Protein AF-A0A250LL12-F1 (afdb_monomer_lite)

Secondary structure (DSSP, 8-state):
--------PPPPPEEEE-SSEEEEEETTEEEEEEEE-----TT--S-EEEEEEPSS--SS--EEEEEEESSHHHHHHHHHHHHHHHHHTT-S-HHHHHHHHTSPP--PPPPPHHHHHHHHHHHHHHTT---S-HHHHHHHHTT----HHHHHHHHHHHHHHHHHHTT-HHHHHHHHHHHHHHHHHTTSS----------EEEEEGGG--HHHHHHHHHHHTTPEEEE-SSSEEEEETTEEEEBSS-EETTTEE-SB-TTT-HHHHHHHHHHTTEEEEEEE-TTSTT-EEEEEEETTSS-EEEE-S-TT-HHHHHHHHHHHHHHTTEEEEEGGG--

Foldseek 3Di:
DDDPPPPDDQADWDWDDDPQKIFTDALNWTQWIKHFDPDDDPDDPGKIKTFGAFQPPDPDDDGLDMDIDNDRVVNVVVNVVVLVVCVSVVGGTVSVVSVVVPPPDLPADAADPLLVLLLLQVLCVVVVVPFPCVVVSVCVLLVHDDDVVSSVVSNVRSVVSCVVQVPDPVSVVSSVVSSVVVCCVSRNDPPPQPPPPQVWDKDWLQPDDFLQLLVLLLVLVPWDFDDPPPFTWTDDPNDTFGGGQDADPPRHGRHRTLQPDCVRLVVVCVVQVKDKDFDADPVDPPFTKIWIEGPVRQFIFIDGDPPPGSSSRSSSSSSCVVPPTIDTTRCVVVD

Sequence (335 aa):
MKSNIKEVKLPEIVWEDARGRVVAFVNGVEIGHVARHDFRPRGASDAFMVFLAHSDGAVGRKFAATDDVASEDAGKARLQEMAYAALANETPSDLLGAMKVDQPAVRLRSMTRGDGNAIMVLVAERMGLNPALVAEATRQLEGGTVHPMTGAAIEKEAAAMNDRLRVDAKRIAQANAYADDLKMLYSFAERKLPSNKADTVRVNVQELSGVRLDWAVARCEGYSLTTDGISQLVEKDGKLIILGPVTYGQGIPCGYSPSNYWEQGGPITKRHRINVHYCRDLRDRNGLYIHASMDTHSFHGYWRGDHDKPLVAAMRCYVASKFSESIDVPTSLTA

Structure (mmCIF, N/CA/C/O backbone):
data_AF-A0A250LL12-F1
#
_entry.id   AF-A0A250LL12-F1
#
loop_
_atom_site.group_PDB
_atom_site.id
_atom_site.type_symbol
_atom_site.label_atom_id
_atom_site.label_alt_id
_atom_site.label_comp_id
_atom_site.label_asym_id
_atom_site.label_entity_id
_atom_site.label_seq_id
_atom_site.pdbx_PDB_ins_code
_atom_site.Cartn_x
_atom_site.Cartn_y
_atom_site.Cartn_z
_atom_site.occupancy
_atom_site.B_iso_or_equiv
_atom_site.auth_seq_id
_atom_site.auth_comp_id
_atom_site.auth_asym_id
_atom_site.auth_atom_id
_atom_site.pdbx_PDB_model_num
ATOM 1 N N . MET A 1 1 ? -22.546 33.158 9.628 1.00 35.78 1 MET A N 1
ATOM 2 C CA . MET A 1 1 ? -22.012 31.916 10.225 1.00 35.78 1 MET A CA 1
ATOM 3 C C . MET A 1 1 ? -20.530 32.123 10.473 1.00 35.78 1 MET A C 1
ATOM 5 O O . MET A 1 1 ? -19.781 32.210 9.512 1.00 35.78 1 MET A O 1
ATOM 9 N N . LYS A 1 2 ? -20.125 32.322 11.732 1.00 31.91 2 LYS A N 1
ATOM 10 C CA . LYS A 1 2 ? -18.705 32.388 12.101 1.00 31.91 2 LYS A CA 1
ATOM 11 C C . LYS A 1 2 ? -18.164 30.960 12.030 1.00 31.91 2 LYS A C 1
ATOM 13 O O . LYS A 1 2 ? -18.722 30.083 12.685 1.00 31.91 2 LYS A O 1
ATOM 18 N N . SER A 1 3 ? -17.171 30.719 11.181 1.00 35.22 3 SER A N 1
ATOM 19 C CA . SER A 1 3 ? -16.468 29.443 11.131 1.00 35.22 3 SER A CA 1
ATOM 20 C C . SER A 1 3 ? -15.840 29.186 12.500 1.00 35.22 3 SER A C 1
ATOM 22 O O . SER A 1 3 ? -15.091 30.015 13.015 1.00 35.22 3 SER A O 1
ATOM 24 N N . ASN A 1 4 ? -16.179 28.049 13.108 1.00 31.17 4 ASN A N 1
ATOM 25 C CA . ASN A 1 4 ? -15.436 27.494 14.235 1.00 31.17 4 ASN A CA 1
ATOM 26 C C . ASN A 1 4 ? -14.044 27.118 13.714 1.00 31.17 4 ASN A C 1
ATOM 28 O O . ASN A 1 4 ? -13.819 25.985 13.290 1.00 31.17 4 ASN A O 1
ATOM 32 N N . ILE A 1 5 ? -13.122 28.080 13.696 1.00 39.53 5 ILE A N 1
ATOM 33 C CA . ILE A 1 5 ? -11.696 27.789 13.607 1.00 39.53 5 ILE A CA 1
ATOM 34 C C . ILE A 1 5 ? -11.388 27.066 14.914 1.00 39.53 5 ILE A C 1
ATOM 36 O O . ILE A 1 5 ? -11.394 27.682 15.979 1.00 39.53 5 ILE A O 1
ATOM 40 N N . LYS A 1 6 ? -11.238 25.738 14.850 1.00 43.41 6 LYS A N 1
ATOM 41 C CA . LYS A 1 6 ? -10.698 24.970 15.971 1.00 43.41 6 LYS A CA 1
ATOM 42 C C . LYS A 1 6 ? -9.379 25.639 16.334 1.00 43.41 6 LYS A C 1
ATOM 44 O O . LYS A 1 6 ? -8.485 25.718 15.500 1.00 43.41 6 LYS A O 1
ATOM 49 N N . GLU A 1 7 ? -9.301 26.175 17.541 1.00 46.06 7 GLU A N 1
ATOM 50 C CA . GLU A 1 7 ? -8.082 26.743 18.094 1.00 46.06 7 GLU A CA 1
ATOM 51 C C . GLU A 1 7 ? -7.093 25.582 18.252 1.00 46.06 7 GLU A C 1
ATOM 53 O O . GLU A 1 7 ? -7.162 24.812 19.213 1.00 46.06 7 GLU A O 1
ATOM 58 N N . VAL A 1 8 ? -6.271 25.343 17.226 1.00 57.28 8 VAL A N 1
ATOM 59 C CA . VAL A 1 8 ? -5.365 24.198 17.228 1.00 57.28 8 VAL A CA 1
ATOM 60 C C . VAL A 1 8 ? -4.183 24.546 18.121 1.00 57.28 8 VAL A C 1
ATOM 62 O O . VAL A 1 8 ? -3.323 25.345 17.758 1.00 57.28 8 VAL A O 1
ATOM 65 N N . LYS A 1 9 ? -4.174 23.981 19.330 1.00 66.44 9 LYS A N 1
ATOM 66 C CA . LYS A 1 9 ? -3.064 24.130 20.270 1.00 66.44 9 LYS A CA 1
ATOM 67 C C . LYS A 1 9 ? -1.930 23.204 19.854 1.00 66.44 9 LYS A C 1
ATOM 69 O O . LYS A 1 9 ? -2.141 22.002 19.702 1.00 66.44 9 LYS A O 1
ATOM 74 N N . LEU A 1 10 ? -0.741 23.773 19.685 1.00 66.94 10 LEU A N 1
ATOM 75 C CA . LEU A 1 10 ? 0.470 22.996 19.477 1.00 66.94 10 LEU A CA 1
ATOM 76 C C . LEU A 1 10 ? 0.837 22.290 20.797 1.00 66.94 10 LEU A C 1
ATOM 78 O O . LEU A 1 10 ? 0.789 22.940 21.847 1.00 66.94 10 LEU A O 1
ATOM 82 N N . PRO A 1 11 ? 1.199 20.997 20.769 1.00 72.06 11 PRO A N 1
ATOM 83 C CA . PRO A 1 11 ? 1.827 20.339 21.910 1.00 72.06 11 PRO A CA 1
ATOM 84 C C . PRO A 1 11 ? 3.121 21.048 22.335 1.00 72.06 11 PRO A C 1
ATOM 86 O O . PRO A 1 11 ? 3.700 21.828 21.575 1.00 72.06 11 PRO A O 1
ATOM 89 N N . GLU A 1 12 ? 3.582 20.769 23.553 1.00 82.56 12 GLU A N 1
ATOM 90 C CA . GLU A 1 12 ? 4.844 21.312 24.055 1.00 82.56 12 GLU A CA 1
ATOM 91 C C . GLU A 1 12 ? 6.019 20.856 23.172 1.00 82.56 12 GLU A C 1
ATOM 93 O O . GLU A 1 12 ? 6.186 19.662 22.914 1.00 82.56 12 GLU A O 1
ATOM 98 N N . ILE A 1 13 ? 6.820 21.817 22.695 1.00 82.94 13 ILE A N 1
ATOM 99 C CA . ILE A 1 13 ? 8.059 21.534 21.967 1.00 82.94 13 ILE A CA 1
ATOM 100 C C . ILE A 1 13 ? 9.186 21.377 22.986 1.00 82.94 13 ILE A C 1
ATOM 102 O O . ILE A 1 13 ? 9.506 22.319 23.713 1.00 82.94 13 ILE A O 1
ATOM 106 N N . VAL A 1 14 ? 9.829 20.214 22.976 1.00 85.31 14 VAL A N 1
ATOM 107 C CA . VAL A 1 14 ? 11.054 19.951 23.734 1.00 85.31 14 VAL A CA 1
ATOM 108 C C . VAL A 1 14 ? 12.258 20.293 22.861 1.00 85.31 14 VAL A C 1
ATOM 110 O O . VAL A 1 14 ? 12.310 19.911 21.694 1.00 85.31 14 VAL A O 1
ATOM 113 N N . TRP A 1 15 ? 13.226 21.018 23.419 1.00 85.38 15 TRP A N 1
ATOM 114 C CA . TRP A 1 15 ? 14.422 21.457 22.701 1.00 85.38 15 TRP A CA 1
ATOM 115 C C . TRP A 1 15 ? 15.663 20.745 23.228 1.00 85.38 15 TRP A C 1
ATOM 117 O O . TRP A 1 15 ? 15.922 20.773 24.430 1.00 85.38 15 TRP A O 1
ATOM 127 N N . GLU A 1 16 ? 16.458 20.168 22.330 1.00 85.81 16 GLU A N 1
ATOM 128 C CA . GLU A 1 16 ? 17.718 19.502 22.670 1.00 85.81 16 GLU A CA 1
ATOM 129 C C . GLU A 1 16 ? 18.878 20.064 21.840 1.00 85.81 16 GLU A C 1
ATOM 131 O O . GLU A 1 16 ? 18.738 20.309 20.643 1.00 85.81 16 GLU A O 1
ATOM 136 N N . ASP A 1 17 ? 20.042 20.265 22.461 1.00 83.19 17 ASP A N 1
ATOM 137 C CA . ASP A 1 17 ? 21.261 20.669 21.750 1.00 83.19 17 ASP A CA 1
ATOM 138 C C . ASP A 1 17 ? 22.016 19.427 21.254 1.00 83.19 17 ASP A C 1
ATOM 140 O O . ASP A 1 17 ? 22.432 18.567 22.036 1.00 83.19 17 ASP A O 1
ATOM 144 N N . ALA A 1 18 ? 22.196 19.329 19.938 1.00 73.00 18 ALA A N 1
ATOM 145 C CA . ALA A 1 18 ? 22.851 18.213 19.279 1.00 73.00 18 ALA A CA 1
ATOM 146 C C . ALA A 1 18 ? 23.893 18.702 18.261 1.00 73.00 18 ALA A C 1
ATOM 148 O O . ALA A 1 18 ? 23.597 18.978 17.095 1.00 73.00 18 ALA A O 1
ATOM 149 N N . ARG A 1 19 ? 25.167 18.706 18.684 1.00 63.81 19 ARG A N 1
ATOM 150 C CA . ARG A 1 19 ? 26.348 18.964 17.832 1.00 63.81 19 ARG A CA 1
ATOM 151 C C . ARG A 1 19 ? 26.278 20.308 17.085 1.00 63.81 19 ARG A C 1
ATOM 153 O O . ARG A 1 19 ? 26.517 20.349 15.880 1.00 63.81 19 ARG A O 1
ATOM 160 N N . GLY A 1 20 ? 25.977 21.396 17.799 1.00 68.94 20 GLY A N 1
ATOM 161 C CA . GLY A 1 20 ? 25.971 22.756 17.236 1.00 68.94 20 GLY A CA 1
ATOM 162 C C . GLY A 1 20 ? 24.674 23.134 16.517 1.00 68.94 20 GLY A C 1
ATOM 163 O O . GLY A 1 20 ? 24.652 24.092 15.741 1.00 68.94 20 GLY A O 1
ATOM 164 N N . ARG A 1 21 ? 23.603 22.372 16.757 1.00 79.69 21 ARG A N 1
ATOM 165 C CA . ARG A 1 21 ? 22.245 22.628 16.272 1.00 79.69 21 ARG A CA 1
ATOM 166 C C . ARG A 1 21 ? 21.265 22.360 17.401 1.00 79.69 21 ARG A C 1
ATOM 168 O O . ARG A 1 21 ? 21.442 21.400 18.144 1.00 79.69 21 ARG A O 1
ATOM 175 N N . VAL A 1 22 ? 20.220 23.167 17.481 1.00 85.62 22 VAL A N 1
ATOM 176 C CA . VAL A 1 22 ? 19.159 23.008 18.473 1.00 85.62 22 VAL A CA 1
ATOM 177 C C . VAL A 1 22 ? 17.955 22.366 17.809 1.00 85.62 22 VAL A C 1
ATOM 179 O O . VAL A 1 22 ? 17.379 22.929 16.882 1.00 85.62 22 VAL A O 1
ATOM 182 N N . VAL A 1 23 ? 17.614 21.162 18.245 1.00 84.00 23 VAL A N 1
ATOM 183 C CA . VAL A 1 23 ? 16.616 20.285 17.634 1.00 84.00 23 VAL A CA 1
ATOM 184 C C . VAL A 1 23 ? 15.312 20.367 18.421 1.00 84.00 23 VAL A C 1
ATOM 186 O O . VAL A 1 23 ? 15.326 20.392 19.650 1.00 84.00 23 VAL A O 1
ATOM 189 N N . ALA A 1 24 ? 14.193 20.437 17.708 1.00 84.88 24 ALA A N 1
ATOM 190 C CA . ALA A 1 24 ? 12.850 20.493 18.264 1.00 84.88 24 ALA A CA 1
ATOM 191 C C . ALA A 1 24 ? 12.170 19.128 18.177 1.00 84.88 24 ALA A C 1
ATOM 193 O O . ALA A 1 24 ? 12.108 18.527 17.101 1.00 84.88 24 ALA A O 1
ATOM 194 N N . PHE A 1 25 ? 11.583 18.694 19.287 1.00 78.06 25 PHE A N 1
ATOM 195 C CA . PHE A 1 25 ? 10.838 17.450 19.404 1.00 78.06 25 PHE A CA 1
ATOM 196 C C . PHE A 1 25 ? 9.407 17.704 19.863 1.00 78.06 25 PHE A C 1
ATOM 198 O O . PHE A 1 25 ? 9.160 18.512 20.756 1.00 78.06 25 PHE A O 1
ATOM 205 N N . VAL A 1 26 ? 8.469 16.953 19.292 1.00 77.12 26 VAL A N 1
ATOM 206 C CA . VAL A 1 26 ? 7.086 16.847 19.772 1.00 77.12 26 VAL A CA 1
ATOM 207 C C . VAL A 1 26 ? 6.764 15.367 19.911 1.00 77.12 26 VAL A C 1
ATOM 209 O O . VAL A 1 26 ? 6.977 14.603 18.974 1.00 77.12 26 VAL A O 1
ATOM 212 N N . ASN A 1 27 ? 6.291 14.942 21.086 1.00 74.19 27 ASN A N 1
ATOM 213 C CA . ASN A 1 27 ? 5.972 13.537 21.381 1.00 74.19 27 ASN A CA 1
ATOM 214 C C . ASN A 1 27 ? 7.110 12.550 21.031 1.00 74.19 27 ASN A C 1
ATOM 216 O O . ASN A 1 27 ? 6.868 11.436 20.571 1.00 74.19 27 ASN A O 1
ATOM 220 N N . GLY A 1 28 ? 8.365 12.974 21.224 1.00 67.81 28 GLY A N 1
ATOM 221 C CA . GLY A 1 28 ? 9.558 12.168 20.931 1.00 67.81 28 GLY A CA 1
ATOM 222 C C . GLY A 1 28 ? 9.939 12.073 19.448 1.00 67.81 28 GLY A C 1
ATOM 223 O O . GLY A 1 28 ? 10.870 11.344 19.114 1.00 67.81 28 GLY A O 1
ATOM 224 N N . VAL A 1 29 ? 9.256 12.800 18.559 1.00 73.38 29 VAL A N 1
ATOM 225 C CA . VAL A 1 29 ? 9.563 12.876 17.123 1.00 73.38 29 VAL A CA 1
ATOM 226 C C . VAL A 1 29 ? 10.243 14.209 16.818 1.00 73.38 29 VAL A C 1
ATOM 228 O O . VAL A 1 29 ? 9.748 15.259 17.230 1.00 73.38 29 VAL A O 1
ATOM 231 N N . GLU A 1 30 ? 11.370 14.176 16.101 1.00 81.50 30 GLU A N 1
ATOM 232 C CA . GLU A 1 30 ? 12.049 15.384 15.613 1.00 81.50 30 GLU A CA 1
ATOM 233 C C . GLU A 1 30 ? 11.155 16.091 14.589 1.00 81.50 30 GLU A C 1
ATOM 235 O O . GLU A 1 30 ? 10.807 15.518 13.560 1.00 81.50 30 GLU A O 1
ATOM 240 N N . ILE A 1 31 ? 10.792 17.344 14.863 1.00 83.31 31 ILE A N 1
ATOM 241 C CA . ILE A 1 31 ? 9.959 18.160 13.969 1.00 83.31 31 ILE A CA 1
ATOM 242 C C . ILE A 1 31 ? 10.763 19.223 13.218 1.00 83.31 31 ILE A C 1
ATOM 244 O O . ILE A 1 31 ? 10.241 19.852 12.300 1.00 83.31 31 ILE A O 1
ATOM 248 N N . GLY A 1 32 ? 12.022 19.450 13.590 1.00 85.88 32 GLY A N 1
ATOM 249 C CA . GLY A 1 32 ? 12.857 20.477 12.984 1.00 85.88 32 GLY A CA 1
ATOM 250 C C . GLY A 1 32 ? 14.087 20.822 13.811 1.00 85.88 32 GLY A C 1
ATOM 251 O O . GLY A 1 32 ? 14.288 20.287 14.898 1.00 85.88 32 GLY A O 1
ATOM 252 N N . HIS A 1 33 ? 14.913 21.735 13.310 1.00 85.62 33 HIS A N 1
ATOM 253 C CA . HIS A 1 33 ? 16.074 22.233 14.047 1.00 85.62 33 HIS A CA 1
ATOM 254 C C . HIS A 1 33 ? 16.485 23.645 13.622 1.00 85.62 33 HIS A C 1
ATOM 256 O O . HIS A 1 33 ? 16.142 24.119 12.540 1.00 85.62 33 HIS A O 1
ATOM 262 N N . VAL A 1 34 ? 17.257 24.304 14.482 1.00 86.06 34 VAL A N 1
ATOM 263 C CA . VAL A 1 34 ? 17.896 25.602 14.264 1.00 86.06 34 VAL A CA 1
ATOM 264 C C . VAL A 1 34 ? 19.406 25.384 14.251 1.00 86.06 34 VAL A C 1
ATOM 266 O O . VAL A 1 34 ? 19.959 24.782 15.170 1.00 86.06 34 VAL A O 1
ATOM 269 N N . ALA A 1 35 ? 20.089 25.842 13.207 1.00 83.88 35 ALA A N 1
ATOM 270 C CA . ALA A 1 35 ? 21.521 25.624 13.019 1.00 83.88 35 ALA A CA 1
ATOM 271 C C . ALA A 1 35 ? 22.247 26.915 12.654 1.00 83.88 35 ALA A C 1
ATOM 273 O O . ALA A 1 35 ? 21.702 27.768 11.957 1.00 83.88 35 ALA A O 1
ATOM 274 N N . ARG A 1 36 ? 23.516 27.037 13.050 1.00 77.06 36 ARG A N 1
ATOM 275 C CA . ARG A 1 36 ? 24.394 28.061 12.474 1.00 77.06 36 ARG A CA 1
ATOM 276 C C . ARG A 1 36 ? 24.791 27.672 11.050 1.00 77.06 36 ARG A C 1
ATOM 278 O O . ARG A 1 36 ? 24.897 26.499 10.707 1.00 77.06 36 ARG A O 1
ATOM 285 N N . HIS A 1 37 ? 24.987 28.676 10.205 1.00 68.81 37 HIS A N 1
ATOM 286 C CA . HIS A 1 37 ? 25.324 28.473 8.801 1.00 68.81 37 HIS A CA 1
ATOM 287 C C . HIS A 1 37 ? 26.776 27.968 8.650 1.00 68.81 37 HIS A C 1
ATOM 289 O O . HIS A 1 37 ? 27.709 28.768 8.662 1.00 68.81 37 HIS A O 1
ATOM 295 N N . ASP A 1 38 ? 26.978 26.657 8.482 1.00 56.44 38 ASP A N 1
ATOM 296 C CA . ASP A 1 38 ? 28.324 26.045 8.458 1.00 56.44 38 ASP A CA 1
ATOM 297 C C . ASP A 1 38 ? 29.142 26.333 7.178 1.00 56.44 38 ASP A C 1
ATOM 299 O O . ASP A 1 38 ? 30.367 26.228 7.180 1.00 56.44 38 ASP A O 1
ATOM 303 N N . PHE A 1 39 ? 28.500 26.729 6.072 1.00 50.84 39 PHE A N 1
ATOM 304 C CA . PHE A 1 39 ? 29.167 27.022 4.792 1.00 50.84 39 PHE A CA 1
ATOM 305 C C . PHE A 1 39 ? 28.956 28.480 4.377 1.00 50.84 39 PHE A C 1
ATOM 307 O O . PHE A 1 39 ? 27.873 28.819 3.914 1.00 50.84 39 PHE A O 1
ATOM 314 N N . ARG A 1 40 ? 29.959 29.361 4.491 1.00 56.12 40 ARG A N 1
ATOM 315 C CA . ARG A 1 40 ? 29.845 30.746 3.988 1.00 56.12 40 ARG A CA 1
ATOM 316 C C . ARG A 1 40 ? 30.911 31.114 2.947 1.00 56.12 40 ARG A C 1
ATOM 318 O O . ARG A 1 40 ? 32.093 30.856 3.172 1.00 56.12 40 ARG A O 1
ATOM 325 N N . PRO A 1 41 ? 30.531 31.821 1.865 1.00 46.41 41 PRO A N 1
ATOM 326 C CA . PRO A 1 41 ? 31.392 32.790 1.187 1.00 46.41 41 PRO A CA 1
ATOM 327 C C . PRO A 1 41 ? 31.674 33.992 2.114 1.00 46.41 41 PRO A C 1
ATOM 329 O O . PRO A 1 41 ? 30.823 34.374 2.919 1.00 46.41 41 PRO A O 1
ATOM 332 N N . ARG A 1 42 ? 32.864 34.605 2.020 1.00 37.59 42 ARG A N 1
ATOM 333 C CA . ARG A 1 42 ? 33.283 35.725 2.895 1.00 37.59 42 ARG A CA 1
ATOM 334 C C . ARG A 1 42 ? 32.284 36.894 2.849 1.00 37.59 42 ARG A C 1
ATOM 336 O O . ARG A 1 42 ? 32.065 37.452 1.781 1.00 37.59 42 ARG A O 1
ATOM 343 N N . GLY A 1 43 ? 31.763 37.298 4.016 1.00 51.91 43 GLY A N 1
ATOM 344 C CA . GLY A 1 43 ? 30.990 38.541 4.213 1.00 51.91 43 GLY A CA 1
ATOM 345 C C . GLY A 1 43 ? 29.561 38.377 4.762 1.00 51.91 43 GLY A C 1
ATOM 346 O O . GLY A 1 43 ? 28.978 39.359 5.202 1.00 51.91 43 GLY A O 1
ATOM 347 N N . ALA A 1 44 ? 29.014 37.155 4.777 1.00 49.75 44 ALA A N 1
ATOM 348 C CA . ALA A 1 44 ? 27.758 36.777 5.448 1.00 49.75 44 ALA A CA 1
ATOM 349 C C . ALA A 1 44 ? 27.756 37.060 6.969 1.00 49.75 44 ALA A C 1
ATOM 351 O O . ALA A 1 44 ? 28.606 36.477 7.636 1.00 49.75 44 ALA A O 1
ATOM 352 N N . SER A 1 45 ? 26.849 37.872 7.530 1.00 57.91 45 SER A N 1
ATOM 353 C CA . SER A 1 45 ? 26.641 38.088 8.986 1.00 57.91 45 SER A CA 1
ATOM 354 C C . SER A 1 45 ? 26.106 36.845 9.711 1.00 57.91 45 SER A C 1
ATOM 356 O O . SER A 1 45 ? 25.498 36.015 9.049 1.00 57.91 45 SER A O 1
ATOM 358 N N . ASP A 1 46 ? 26.283 36.745 11.039 1.00 62.16 46 ASP A N 1
ATOM 359 C CA . ASP A 1 46 ? 25.926 35.673 12.014 1.00 62.16 46 ASP A CA 1
ATOM 360 C C . ASP A 1 46 ? 24.472 35.113 12.025 1.00 62.16 46 ASP A C 1
ATOM 362 O O . ASP A 1 46 ? 23.923 34.804 13.078 1.00 62.16 46 ASP A O 1
ATOM 366 N N . ALA A 1 47 ? 23.846 34.908 10.867 1.00 69.81 47 ALA A N 1
ATOM 367 C CA . ALA A 1 47 ? 22.519 34.313 10.741 1.00 69.81 47 ALA A CA 1
ATOM 368 C C . ALA A 1 47 ? 22.494 32.803 11.057 1.00 69.81 47 ALA A C 1
ATOM 370 O O . ALA A 1 47 ? 23.431 32.058 10.726 1.00 69.81 47 ALA A O 1
ATOM 371 N N . PHE A 1 48 ? 21.393 32.381 11.676 1.00 79.12 48 PHE A N 1
ATOM 372 C CA . PHE A 1 48 ? 20.983 31.002 11.922 1.00 79.12 48 PHE A CA 1
ATOM 373 C C . PHE A 1 48 ? 19.928 30.601 10.888 1.00 79.12 48 PHE A C 1
ATOM 375 O O . PHE A 1 48 ? 19.133 31.433 10.466 1.00 79.12 48 PHE A O 1
ATOM 382 N N . MET A 1 49 ? 19.896 29.326 10.522 1.00 80.88 49 MET A N 1
ATOM 383 C CA . MET A 1 49 ? 18.899 28.753 9.625 1.00 80.88 49 MET A CA 1
ATOM 384 C C . MET A 1 49 ? 17.948 27.860 10.419 1.00 80.88 49 MET A C 1
ATOM 386 O O . MET A 1 49 ? 18.376 27.073 11.267 1.00 80.88 49 MET A O 1
ATOM 390 N N . VAL A 1 50 ? 16.658 27.998 10.144 1.00 84.31 50 VAL A N 1
ATOM 391 C CA . VAL A 1 50 ? 15.557 27.277 10.779 1.00 84.31 50 VAL A CA 1
ATOM 392 C C . VAL A 1 50 ? 14.983 26.287 9.781 1.00 84.31 50 VAL A C 1
ATOM 394 O O . VAL A 1 50 ? 14.725 26.643 8.633 1.00 84.31 50 VAL A O 1
ATOM 397 N N . PHE A 1 51 ? 14.750 25.056 10.221 1.00 82.69 51 PHE A N 1
ATOM 398 C CA . PHE A 1 51 ? 14.274 23.968 9.377 1.00 82.69 51 PHE A CA 1
ATOM 399 C C . PHE A 1 51 ? 13.071 23.282 10.009 1.00 82.69 51 PHE A C 1
ATOM 401 O O . PHE A 1 51 ? 13.202 22.728 11.098 1.00 82.69 51 PHE A O 1
ATOM 408 N N . LEU A 1 52 ? 11.938 23.242 9.305 1.00 82.00 52 LEU A N 1
ATOM 409 C CA . LEU A 1 52 ? 10.818 22.364 9.646 1.00 82.00 52 LEU A CA 1
ATOM 410 C C . LEU A 1 52 ? 10.951 21.055 8.860 1.00 82.00 52 LEU A C 1
ATOM 412 O O . LEU A 1 52 ? 11.075 21.068 7.631 1.00 82.00 52 LEU A O 1
ATOM 416 N N . ALA A 1 53 ? 10.941 19.928 9.560 1.00 77.62 53 ALA A N 1
ATOM 417 C CA . ALA A 1 53 ? 11.142 18.610 8.979 1.00 77.62 53 ALA A CA 1
ATOM 418 C C . ALA A 1 53 ? 9.867 18.099 8.279 1.00 77.62 53 ALA A C 1
ATOM 420 O O . ALA A 1 53 ? 8.734 18.415 8.661 1.00 77.62 53 ALA A O 1
ATOM 421 N N . HIS A 1 54 ? 10.059 17.371 7.181 1.00 73.94 54 HIS A N 1
ATOM 422 C CA . HIS A 1 54 ? 8.982 16.848 6.351 1.00 73.94 54 HIS A CA 1
ATOM 423 C C . HIS A 1 54 ? 8.724 15.375 6.684 1.00 73.94 54 HIS A C 1
ATOM 425 O O . HIS A 1 54 ? 9.654 14.581 6.645 1.00 73.94 54 HIS A O 1
ATOM 431 N N . SER A 1 55 ? 7.448 14.993 6.826 1.00 63.53 55 SER A N 1
ATOM 432 C CA . SER A 1 55 ? 6.966 13.639 7.198 1.00 63.53 55 SER A CA 1
ATOM 433 C C . SER A 1 55 ? 7.462 12.435 6.372 1.00 63.53 55 SER A C 1
ATOM 435 O O . SER A 1 55 ? 7.140 11.293 6.689 1.00 63.53 55 SER A O 1
ATOM 437 N N . ASP A 1 56 ? 8.221 12.659 5.295 1.00 52.25 56 ASP A N 1
ATOM 438 C CA . ASP A 1 56 ? 8.852 11.576 4.537 1.00 52.25 56 ASP A CA 1
ATOM 439 C C . ASP A 1 56 ? 10.212 11.315 5.203 1.00 52.25 56 ASP A C 1
ATOM 441 O O . ASP A 1 56 ? 11.203 11.957 4.856 1.00 52.25 56 ASP A O 1
ATOM 445 N N . GLY A 1 57 ? 10.230 10.394 6.175 1.00 48.16 57 GLY A N 1
ATOM 446 C CA . GLY A 1 57 ? 11.362 10.014 7.037 1.00 48.16 57 GLY A CA 1
ATOM 447 C C . GLY A 1 57 ? 12.592 9.425 6.329 1.00 48.16 57 GLY A C 1
ATOM 448 O O . GLY A 1 57 ? 13.106 8.372 6.706 1.00 48.16 57 GLY A O 1
ATOM 449 N N . ALA A 1 58 ? 13.098 10.093 5.298 1.00 35.44 58 ALA A N 1
ATOM 450 C CA . ALA A 1 58 ? 14.418 9.851 4.761 1.00 35.44 58 ALA A CA 1
ATOM 451 C C . ALA A 1 58 ? 15.423 10.687 5.555 1.00 35.44 58 ALA A C 1
ATOM 453 O O . ALA A 1 58 ? 15.374 11.917 5.562 1.00 35.44 58 ALA A O 1
ATOM 454 N N . VAL A 1 59 ? 16.394 10.010 6.165 1.00 38.19 59 VAL A N 1
ATOM 455 C CA . VAL A 1 59 ? 17.665 10.613 6.573 1.00 38.19 59 VAL A CA 1
ATOM 456 C C . VAL A 1 59 ? 18.298 11.227 5.312 1.00 38.19 59 VAL A C 1
ATOM 458 O O . VAL A 1 59 ? 18.978 10.544 4.549 1.00 38.19 59 VAL A O 1
ATOM 461 N N . GLY A 1 60 ? 17.979 12.497 5.034 1.00 40.66 60 GLY A N 1
ATOM 462 C CA . GLY A 1 60 ? 18.321 13.165 3.777 1.00 40.66 60 GLY A CA 1
ATOM 463 C C . GLY A 1 60 ? 17.364 14.285 3.341 1.00 40.66 60 GLY A C 1
ATOM 464 O O . GLY A 1 60 ? 16.604 14.113 2.397 1.00 40.66 60 GLY A O 1
ATOM 465 N N . ARG A 1 61 ? 17.494 15.467 3.962 1.00 50.31 61 ARG A N 1
ATOM 466 C CA . ARG A 1 61 ? 17.296 16.815 3.371 1.00 50.31 61 ARG A CA 1
ATOM 467 C C . ARG A 1 61 ? 16.031 17.071 2.521 1.00 50.31 61 ARG A C 1
ATOM 469 O O . ARG A 1 61 ? 16.144 17.627 1.428 1.00 50.31 61 ARG A O 1
ATOM 476 N N . LYS A 1 62 ? 14.827 16.775 3.012 1.00 56.22 62 LYS A N 1
ATOM 477 C CA . LYS A 1 62 ? 13.632 17.516 2.566 1.00 56.22 62 LYS A CA 1
ATOM 478 C C . LYS A 1 62 ? 13.028 18.241 3.757 1.00 56.22 62 LYS A C 1
ATOM 480 O O . LYS A 1 62 ? 12.594 17.614 4.714 1.00 56.22 62 LYS A O 1
ATOM 485 N N . PHE A 1 63 ? 13.059 19.566 3.696 1.00 65.75 63 PHE A N 1
ATOM 486 C CA . PHE A 1 63 ? 12.459 20.437 4.696 1.00 65.75 63 PHE A CA 1
ATOM 487 C C . PHE A 1 63 ? 11.104 20.895 4.171 1.00 65.75 63 PHE A C 1
ATOM 489 O O . PHE A 1 63 ? 10.993 21.265 3.002 1.00 65.75 63 PHE A O 1
ATOM 496 N N . ALA A 1 64 ? 10.079 20.846 5.017 1.00 63.97 64 ALA A N 1
ATOM 497 C CA . ALA A 1 64 ? 8.751 21.349 4.686 1.00 63.97 64 ALA A CA 1
ATOM 498 C C . ALA A 1 64 ? 8.777 22.874 4.507 1.00 63.97 64 ALA A C 1
ATOM 500 O O . ALA A 1 64 ? 8.089 23.417 3.646 1.00 63.97 64 ALA A O 1
ATOM 501 N N . ALA A 1 65 ? 9.615 23.552 5.292 1.00 72.50 65 ALA A N 1
ATOM 502 C CA . ALA A 1 65 ? 9.914 24.966 5.148 1.00 72.50 65 ALA A CA 1
ATOM 503 C C . ALA A 1 65 ? 11.277 25.286 5.783 1.00 72.50 65 ALA A C 1
ATOM 505 O O . ALA A 1 65 ? 11.720 24.592 6.704 1.00 72.50 65 ALA A O 1
ATOM 506 N N . THR A 1 66 ? 11.926 26.343 5.295 1.00 80.69 66 THR A N 1
ATOM 507 C CA . THR A 1 66 ? 13.195 26.862 5.824 1.00 80.69 66 THR A CA 1
ATOM 508 C C . THR A 1 66 ? 13.152 28.379 5.917 1.00 80.69 66 THR A C 1
ATOM 510 O O . THR A 1 66 ? 12.519 29.009 5.071 1.00 80.69 66 THR A O 1
ATOM 513 N N . ASP A 1 67 ? 13.843 28.959 6.894 1.00 80.69 67 ASP A N 1
ATOM 514 C CA . ASP A 1 67 ? 13.963 30.414 7.038 1.00 80.69 67 ASP A CA 1
ATOM 515 C C . ASP A 1 67 ? 15.312 30.805 7.660 1.00 80.69 67 ASP A C 1
ATOM 517 O O . ASP A 1 67 ? 15.934 29.988 8.341 1.00 80.69 67 ASP A O 1
ATOM 521 N N . ASP A 1 68 ? 15.746 32.047 7.456 1.00 82.56 68 ASP A N 1
ATOM 522 C CA . ASP A 1 68 ? 16.979 32.597 8.029 1.00 82.56 68 ASP A CA 1
ATOM 523 C C . ASP A 1 68 ? 16.651 33.651 9.093 1.00 82.56 68 ASP A C 1
ATOM 525 O O . ASP A 1 68 ? 15.822 34.540 8.899 1.00 82.56 68 ASP A O 1
ATOM 529 N N . VAL A 1 69 ? 17.331 33.584 10.235 1.00 82.25 69 VAL A N 1
ATOM 530 C CA . VAL A 1 69 ? 17.061 34.431 11.403 1.00 82.25 69 VAL A CA 1
ATOM 531 C C . VAL A 1 69 ? 18.349 34.961 12.030 1.00 82.25 69 VAL A C 1
ATOM 533 O O . VAL A 1 69 ? 19.425 34.379 11.907 1.00 82.25 69 VAL A O 1
ATOM 536 N N . ALA A 1 70 ? 18.248 36.085 12.738 1.00 80.69 70 ALA A N 1
ATOM 537 C CA . ALA A 1 70 ? 19.409 36.778 13.301 1.00 80.69 70 ALA A CA 1
ATOM 538 C C . ALA A 1 70 ? 19.979 36.137 14.583 1.00 80.69 70 ALA A C 1
ATOM 540 O O . ALA A 1 70 ? 21.107 36.443 14.965 1.00 80.69 70 ALA A O 1
ATOM 541 N N . SER A 1 71 ? 19.220 35.275 15.267 1.00 84.00 71 SER A N 1
ATOM 542 C CA . SER A 1 71 ? 19.637 34.628 16.517 1.00 84.00 71 SER A CA 1
ATOM 543 C C . SER A 1 71 ? 18.970 33.266 16.710 1.00 84.00 71 SER A C 1
ATOM 545 O O . SER A 1 71 ? 17.948 32.967 16.094 1.00 84.00 71 SER A O 1
ATOM 547 N N . GLU A 1 72 ? 19.528 32.445 17.600 1.00 82.50 72 GLU A N 1
ATOM 548 C CA . GLU A 1 72 ? 18.964 31.139 17.952 1.00 82.50 72 GLU A CA 1
ATOM 549 C C . GLU A 1 72 ? 17.555 31.251 18.554 1.00 82.50 72 GLU A C 1
ATOM 551 O O . GLU A 1 72 ? 16.661 30.507 18.157 1.00 82.50 72 GLU A O 1
ATOM 556 N N . ASP A 1 73 ? 17.329 32.213 19.456 1.00 84.31 73 ASP A N 1
ATOM 557 C CA . ASP A 1 73 ? 16.016 32.436 20.080 1.00 84.31 73 ASP A CA 1
ATOM 558 C C . ASP A 1 73 ? 14.967 32.879 19.056 1.00 84.31 73 ASP A C 1
ATOM 560 O O . ASP A 1 73 ? 13.832 32.397 19.075 1.00 84.31 73 ASP A O 1
ATOM 564 N N . ALA A 1 74 ? 15.359 33.732 18.101 1.00 84.38 74 ALA A N 1
ATOM 565 C CA . ALA A 1 74 ? 14.508 34.075 16.966 1.00 84.38 74 ALA A CA 1
ATOM 566 C C . ALA A 1 74 ? 14.214 32.838 16.102 1.00 84.38 74 ALA A C 1
ATOM 568 O O . ALA A 1 74 ? 13.111 32.701 15.581 1.00 84.38 74 ALA A O 1
ATOM 569 N N . GLY A 1 75 ? 15.164 31.907 16.000 1.00 84.81 75 GLY A N 1
ATOM 570 C CA . GLY A 1 75 ? 14.978 30.646 15.290 1.00 84.81 75 GLY A CA 1
ATOM 571 C C . GLY A 1 75 ? 14.003 29.699 15.963 1.00 84.81 75 GLY A C 1
ATOM 572 O O . GLY A 1 75 ? 13.165 29.112 15.282 1.00 84.81 75 GLY A O 1
ATOM 573 N N . LYS A 1 76 ? 14.054 29.599 17.294 1.00 86.50 76 LYS A N 1
ATOM 574 C CA . LYS A 1 76 ? 13.094 28.805 18.071 1.00 86.50 76 LYS A CA 1
ATOM 575 C C . LYS A 1 76 ? 11.675 29.346 17.916 1.00 86.50 76 LYS A C 1
ATOM 577 O O . LYS A 1 76 ? 10.762 28.584 17.601 1.00 86.50 76 LYS A O 1
ATOM 582 N N . ALA A 1 77 ? 11.509 30.663 18.063 1.00 86.31 77 ALA A N 1
ATOM 583 C CA . ALA A 1 77 ? 10.224 31.332 17.864 1.00 86.31 77 ALA A CA 1
ATOM 584 C C . ALA A 1 77 ? 9.702 31.131 16.433 1.00 86.31 77 ALA A C 1
ATOM 586 O O . ALA A 1 77 ? 8.542 30.775 16.231 1.00 86.31 77 ALA A O 1
ATOM 587 N N . ARG A 1 78 ? 10.580 31.273 15.435 1.00 85.25 78 ARG A N 1
ATOM 588 C CA . ARG A 1 78 ? 10.212 31.100 14.032 1.00 85.25 78 ARG A CA 1
ATOM 589 C C . ARG A 1 78 ? 9.812 29.666 13.698 1.00 85.25 78 ARG A C 1
ATOM 591 O O . ARG A 1 78 ? 8.816 29.462 13.010 1.00 85.25 78 ARG A O 1
ATOM 598 N N . LEU A 1 79 ? 10.529 28.671 14.218 1.00 85.50 79 LEU A N 1
ATOM 599 C CA . LEU A 1 79 ? 10.165 27.266 14.031 1.00 85.50 79 LEU A CA 1
ATOM 600 C C . LEU A 1 79 ? 8.794 26.964 14.644 1.00 85.50 79 LEU A C 1
ATOM 602 O O . LEU A 1 79 ? 8.001 26.232 14.055 1.00 85.50 79 LEU A O 1
ATOM 606 N N . GLN A 1 80 ? 8.495 27.557 15.800 1.00 85.56 80 GLN A N 1
ATOM 607 C CA . GLN A 1 80 ? 7.193 27.422 16.439 1.00 85.56 80 GLN A CA 1
ATOM 608 C C . GLN A 1 80 ? 6.076 28.033 15.576 1.00 85.56 80 GLN A C 1
ATOM 610 O O . GLN A 1 80 ? 5.043 27.396 15.385 1.00 85.56 80 GLN A O 1
ATOM 615 N N . GLU A 1 81 ? 6.282 29.214 14.986 1.00 84.88 81 GLU A N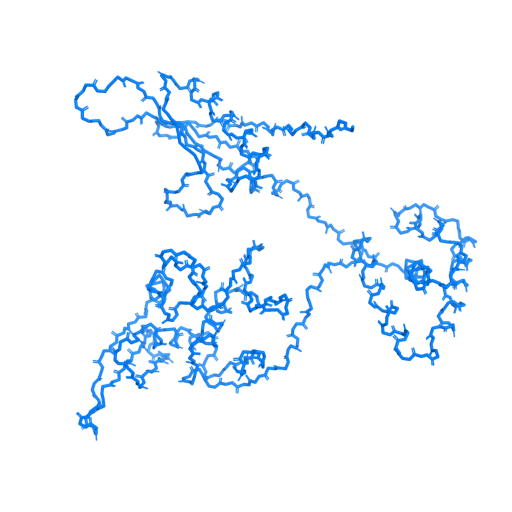 1
ATOM 616 C CA . GLU A 1 81 ? 5.339 29.798 14.018 1.00 84.88 81 GLU A CA 1
ATOM 617 C C . GLU A 1 81 ? 5.137 28.905 12.787 1.00 84.88 81 GLU A C 1
ATOM 619 O O . GLU A 1 81 ? 4.003 28.688 12.357 1.00 84.88 81 GLU A O 1
ATOM 624 N N . MET A 1 82 ? 6.224 28.356 12.236 1.00 83.19 82 MET A N 1
ATOM 625 C CA . MET A 1 82 ? 6.175 27.434 11.097 1.00 83.19 82 MET A CA 1
ATOM 626 C C . MET A 1 82 ? 5.394 26.163 11.447 1.00 83.19 82 MET A C 1
ATOM 628 O O . MET A 1 82 ? 4.606 25.693 10.631 1.00 83.19 82 MET A O 1
ATOM 632 N N . ALA A 1 83 ? 5.550 25.646 12.667 1.00 81.88 83 ALA A N 1
ATOM 633 C CA . ALA A 1 83 ? 4.798 24.505 13.175 1.00 81.88 83 ALA A CA 1
ATOM 634 C C . ALA A 1 83 ? 3.293 24.818 13.303 1.00 81.88 83 ALA A C 1
ATOM 636 O O . ALA A 1 83 ? 2.460 24.041 12.836 1.00 81.88 83 ALA A O 1
ATOM 637 N N . TYR A 1 84 ? 2.926 25.984 13.850 1.00 81.56 84 TYR A N 1
ATOM 638 C CA . TYR A 1 84 ? 1.527 26.429 13.908 1.00 81.56 84 TYR A CA 1
ATOM 639 C C . TYR A 1 84 ? 0.911 26.603 12.515 1.00 81.56 84 TYR A C 1
ATOM 641 O O . TYR A 1 84 ? -0.210 26.155 12.273 1.00 81.56 84 TYR A O 1
ATOM 649 N N . ALA A 1 85 ? 1.641 27.221 11.586 1.00 78.81 85 ALA A N 1
ATOM 650 C CA . ALA A 1 85 ? 1.188 27.400 10.211 1.00 78.81 85 ALA A CA 1
ATOM 651 C C . ALA A 1 85 ? 1.040 26.057 9.481 1.00 78.81 85 ALA A C 1
ATOM 653 O O . ALA A 1 85 ? 0.078 25.868 8.735 1.00 78.81 85 ALA A O 1
ATOM 654 N N . ALA A 1 86 ? 1.957 25.117 9.718 1.00 77.12 86 ALA A N 1
ATOM 655 C CA . ALA A 1 86 ? 1.892 23.780 9.146 1.00 77.12 86 ALA A CA 1
ATOM 656 C C . ALA A 1 86 ? 0.679 22.997 9.655 1.00 77.12 86 ALA A C 1
ATOM 658 O O . ALA A 1 86 ? 0.013 22.310 8.883 1.00 77.12 86 ALA A O 1
ATOM 659 N N . LEU A 1 87 ? 0.358 23.153 10.939 1.00 76.44 87 LEU A N 1
ATOM 660 C CA . LEU A 1 87 ? -0.797 22.527 11.562 1.00 76.44 87 LEU A CA 1
ATOM 661 C C . LEU A 1 87 ? -2.123 23.129 11.077 1.00 76.44 87 LEU A C 1
ATOM 663 O O . LEU A 1 87 ? -3.064 22.393 10.796 1.00 76.44 87 LEU A O 1
ATOM 667 N N . ALA A 1 88 ? -2.190 24.454 10.930 1.00 74.75 88 ALA A N 1
ATOM 668 C CA . ALA A 1 88 ? -3.380 25.145 10.433 1.00 74.75 88 ALA A CA 1
ATOM 669 C C . ALA A 1 88 ? -3.690 24.831 8.959 1.00 74.75 88 ALA A C 1
ATOM 671 O O . ALA A 1 88 ? -4.855 24.818 8.568 1.00 74.75 88 ALA A O 1
ATOM 672 N N . ASN A 1 89 ? -2.656 24.583 8.151 1.00 72.69 89 ASN A N 1
ATOM 673 C CA . ASN A 1 89 ? -2.777 24.319 6.715 1.00 72.69 89 ASN A CA 1
ATOM 674 C C . ASN A 1 89 ? -2.651 22.828 6.352 1.00 72.69 89 ASN A C 1
ATOM 676 O O . ASN A 1 89 ? -2.587 22.503 5.168 1.00 72.69 89 ASN A O 1
ATOM 680 N N . GLU A 1 90 ? -2.569 21.938 7.348 1.00 71.50 90 GLU A N 1
ATOM 681 C CA . GLU A 1 90 ? -2.366 20.491 7.176 1.00 71.50 90 GLU A CA 1
ATOM 682 C C . GLU A 1 90 ? -1.197 20.145 6.227 1.00 71.50 90 GLU A C 1
ATOM 684 O O . GLU A 1 90 ? -1.236 19.170 5.473 1.00 71.50 90 GLU A O 1
ATOM 689 N N . THR A 1 91 ? -0.124 20.945 6.250 1.00 69.44 91 THR A N 1
ATOM 690 C CA . THR A 1 91 ? 1.006 20.742 5.336 1.00 69.44 91 THR A CA 1
ATOM 691 C C . THR A 1 91 ? 1.859 19.552 5.776 1.00 69.44 91 THR A C 1
ATOM 693 O O . THR A 1 91 ? 2.144 19.432 6.975 1.00 69.44 91 THR A O 1
ATOM 696 N N . PRO A 1 92 ? 2.352 18.724 4.837 1.00 61.72 92 PRO A N 1
ATOM 697 C CA . PRO A 1 92 ? 3.198 17.575 5.146 1.00 61.72 92 PRO A CA 1
ATOM 698 C C . PRO A 1 92 ? 4.425 17.968 5.987 1.00 61.72 92 PRO A C 1
ATOM 700 O O . PRO A 1 92 ? 5.358 18.605 5.505 1.00 61.72 92 PRO A O 1
ATOM 703 N N . SER A 1 93 ? 4.419 17.595 7.264 1.00 70.94 93 SER A N 1
ATOM 704 C CA . SER A 1 93 ? 5.483 17.880 8.232 1.00 70.94 93 SER A CA 1
ATOM 705 C C . SER A 1 93 ? 5.540 16.765 9.270 1.00 70.94 93 SER A C 1
ATOM 707 O O . SER A 1 93 ? 4.519 16.133 9.555 1.00 70.94 93 SER A O 1
ATOM 709 N N . ASP A 1 94 ? 6.719 16.514 9.840 1.00 66.75 94 ASP A N 1
ATOM 710 C CA . ASP A 1 94 ? 6.884 15.504 10.898 1.00 66.75 94 ASP A CA 1
ATOM 711 C C . ASP A 1 94 ? 6.012 15.805 12.127 1.00 66.75 94 ASP A C 1
ATOM 713 O O . ASP A 1 94 ? 5.603 14.889 12.836 1.00 66.75 94 ASP A O 1
ATOM 717 N N . LEU A 1 95 ? 5.609 17.068 12.312 1.00 69.38 95 LEU A N 1
ATOM 718 C CA . LEU A 1 95 ? 4.624 17.491 13.308 1.00 69.38 95 LEU A CA 1
ATOM 719 C C . LEU A 1 95 ? 3.276 16.765 13.156 1.00 69.38 95 LEU A C 1
ATOM 721 O O . LEU A 1 95 ? 2.730 16.277 14.143 1.00 69.38 95 LEU A O 1
ATOM 725 N N . LEU A 1 96 ? 2.741 16.644 11.936 1.00 68.06 96 LEU A N 1
ATOM 726 C CA . LEU A 1 96 ? 1.487 15.911 11.706 1.00 68.06 96 LEU A CA 1
ATOM 727 C C . LEU A 1 96 ? 1.649 14.410 11.973 1.00 68.06 96 LEU A C 1
ATOM 729 O O . LEU A 1 96 ? 0.702 13.758 12.411 1.00 68.06 96 LEU A O 1
ATOM 733 N N . GLY A 1 97 ? 2.841 13.864 11.719 1.00 65.94 97 GLY A N 1
ATOM 734 C CA . GLY A 1 97 ? 3.199 12.497 12.096 1.00 65.94 97 GLY A CA 1
ATOM 735 C C . GLY A 1 97 ? 3.210 12.324 13.615 1.00 65.94 97 GLY A C 1
ATOM 736 O O . GLY A 1 97 ? 2.514 11.457 14.135 1.00 65.94 97 GLY A O 1
ATOM 737 N N . ALA A 1 98 ? 3.911 13.205 14.328 1.00 60.28 98 ALA A N 1
ATOM 738 C CA . ALA A 1 98 ? 4.012 13.225 15.786 1.00 60.28 98 ALA A CA 1
ATOM 739 C C . ALA A 1 98 ? 2.644 13.345 16.482 1.00 60.28 98 ALA A C 1
ATOM 741 O O . ALA A 1 98 ? 2.392 12.690 17.493 1.00 60.28 98 ALA A O 1
ATOM 742 N N . MET A 1 99 ? 1.720 14.121 15.906 1.00 65.56 99 MET A N 1
ATOM 743 C CA . MET A 1 99 ? 0.348 14.244 16.411 1.00 65.56 99 MET A CA 1
ATOM 744 C C . MET A 1 99 ? -0.508 12.985 16.196 1.00 65.56 99 MET A C 1
ATOM 746 O O . MET A 1 99 ? -1.504 12.803 16.894 1.00 65.56 99 MET A O 1
ATOM 750 N N . LYS A 1 100 ? -0.141 12.098 15.260 1.00 60.31 100 LYS A N 1
ATOM 751 C CA . LYS A 1 100 ? -0.801 10.791 15.084 1.00 60.31 100 LYS A CA 1
ATOM 752 C C . LYS A 1 100 ? -0.295 9.742 16.074 1.00 6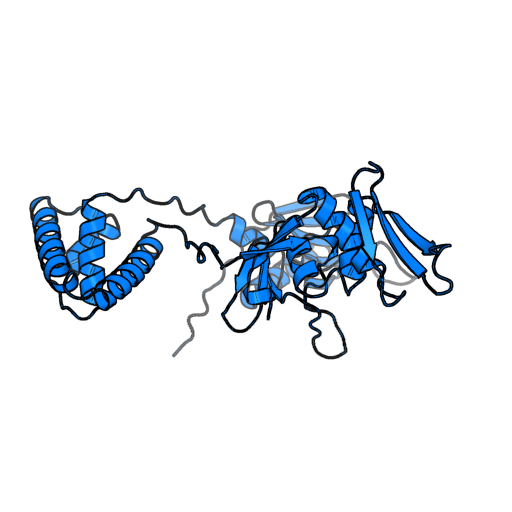0.31 100 LYS A C 1
ATOM 754 O O . LYS A 1 100 ? -1.073 8.874 16.453 1.00 60.31 100 LYS A O 1
ATOM 759 N N . VAL A 1 101 ? 0.968 9.829 16.505 1.00 51.41 101 VAL A N 1
ATOM 760 C CA . VAL A 1 101 ? 1.576 8.909 17.494 1.00 51.41 101 VAL A CA 1
ATOM 761 C C . VAL A 1 101 ? 0.857 8.996 18.850 1.00 51.41 101 VAL A C 1
ATOM 763 O O . VAL A 1 101 ? 0.744 7.996 19.550 1.00 51.41 101 VAL A O 1
ATOM 766 N N . ASP A 1 102 ? 0.290 10.157 19.182 1.00 41.03 102 ASP A N 1
ATOM 767 C CA . ASP A 1 102 ? -0.449 10.385 20.433 1.00 41.03 102 ASP A CA 1
ATOM 768 C C . ASP A 1 102 ? -1.921 9.933 20.389 1.00 41.03 102 ASP A C 1
ATOM 770 O O . ASP A 1 102 ? -2.660 10.087 21.362 1.00 41.03 102 ASP A O 1
ATOM 774 N N . GLN A 1 103 ? -2.394 9.379 19.263 1.00 42.03 103 GLN A N 1
ATOM 775 C CA . GLN A 1 103 ? -3.723 8.774 19.236 1.00 42.03 103 GLN A CA 1
ATOM 776 C C . GLN A 1 103 ? -3.651 7.393 19.899 1.00 42.03 103 GLN A C 1
ATOM 778 O O . GLN A 1 103 ? -2.963 6.505 19.386 1.00 42.03 103 GLN A O 1
ATOM 783 N N . PRO A 1 104 ? -4.353 7.164 21.025 1.00 35.34 104 PRO A N 1
ATOM 784 C CA . PRO A 1 104 ? -4.349 5.857 21.658 1.00 35.34 104 PRO A CA 1
ATOM 785 C C . PRO A 1 104 ? -4.911 4.829 20.675 1.00 35.34 104 PRO A C 1
ATOM 787 O O . PRO A 1 104 ? -5.986 5.029 20.107 1.00 35.34 104 PRO A O 1
ATOM 790 N N . ALA A 1 105 ? -4.186 3.723 20.485 1.00 43.09 105 ALA A N 1
ATOM 791 C CA . ALA A 1 105 ? -4.649 2.595 19.687 1.00 43.09 105 ALA A CA 1
ATOM 792 C C . ALA A 1 105 ? -6.080 2.224 20.111 1.00 43.09 105 ALA A C 1
ATOM 794 O O . ALA A 1 105 ? -6.320 1.892 21.277 1.00 43.09 105 ALA A O 1
ATOM 795 N N . VAL A 1 106 ? -7.036 2.321 19.182 1.00 50.78 106 VAL A N 1
ATOM 796 C CA . VAL A 1 106 ? -8.445 2.006 19.440 1.00 50.78 106 VAL A CA 1
ATOM 797 C C . VAL A 1 106 ? -8.528 0.532 19.828 1.00 50.78 106 VAL A C 1
ATOM 799 O O . VAL A 1 106 ? -8.456 -0.353 18.981 1.00 50.78 106 VAL A O 1
ATOM 802 N N . ARG A 1 107 ? -8.644 0.241 21.129 1.00 53.22 107 ARG A N 1
ATOM 803 C CA . ARG A 1 107 ? -8.886 -1.126 21.597 1.00 53.22 107 ARG A CA 1
ATOM 804 C C . ARG A 1 107 ? -10.282 -1.541 21.157 1.00 53.22 107 ARG A C 1
ATOM 806 O O . ARG A 1 107 ? -11.270 -0.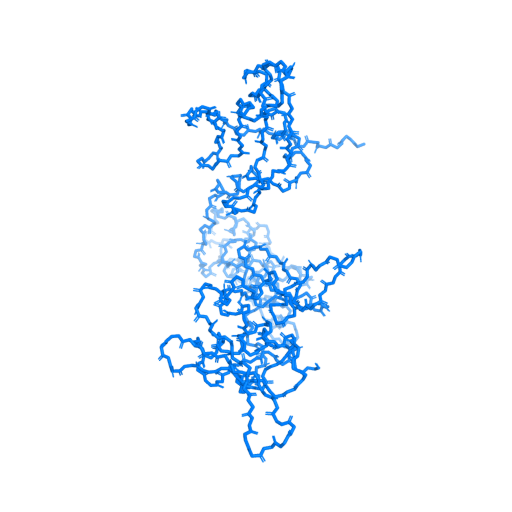988 21.642 1.00 53.22 107 ARG A O 1
ATOM 813 N N . LEU A 1 108 ? -10.347 -2.526 20.266 1.00 71.62 108 LEU A N 1
ATOM 814 C CA . LEU A 1 108 ? -11.603 -3.144 19.862 1.00 71.62 108 LEU A CA 1
ATOM 815 C C . LEU A 1 108 ? -12.350 -3.690 21.081 1.00 71.62 108 LEU A C 1
ATOM 817 O O . LEU A 1 108 ? -11.775 -4.384 21.926 1.00 71.62 108 LEU A O 1
ATOM 821 N N . ARG A 1 109 ? -13.643 -3.377 21.169 1.00 77.75 109 ARG A N 1
ATOM 822 C CA . ARG A 1 109 ? -14.535 -3.935 22.186 1.00 77.75 109 ARG A CA 1
ATOM 823 C C . ARG A 1 109 ? -14.932 -5.352 21.780 1.00 77.75 109 ARG A C 1
ATOM 825 O O . ARG A 1 109 ? -15.204 -5.625 20.613 1.00 77.75 109 ARG A O 1
ATOM 832 N N . SER A 1 110 ? -14.989 -6.262 22.751 1.00 79.38 110 SER A N 1
ATOM 833 C CA . SER A 1 110 ? -15.586 -7.581 22.530 1.00 79.38 110 SER A CA 1
ATOM 834 C C . SER A 1 110 ? -17.100 -7.423 22.396 1.00 79.38 110 SER A C 1
ATOM 836 O O . SER A 1 110 ? -17.726 -6.786 23.240 1.00 79.38 110 SER A O 1
ATOM 838 N N . MET A 1 111 ? -17.677 -7.971 21.328 1.00 85.31 111 MET A N 1
ATOM 839 C CA . MET A 1 111 ? -19.111 -7.876 21.062 1.00 85.31 111 MET A CA 1
ATOM 840 C C . MET A 1 111 ? -19.867 -8.937 21.862 1.00 85.31 111 MET A C 1
ATOM 842 O O . MET A 1 111 ? -19.617 -10.135 21.710 1.00 85.31 111 MET A O 1
ATOM 846 N N . THR A 1 112 ? -20.815 -8.512 22.693 1.00 88.12 112 THR A N 1
ATOM 847 C CA . THR A 1 112 ? -21.712 -9.430 23.400 1.00 88.12 112 THR A CA 1
ATOM 848 C C . THR A 1 112 ? -22.933 -9.781 22.545 1.00 88.12 112 THR A C 1
ATOM 850 O O . THR A 1 112 ? -23.237 -9.131 21.542 1.00 88.12 112 THR A O 1
ATOM 853 N N . ARG A 1 113 ? -23.695 -10.804 22.955 1.00 85.00 113 ARG A N 1
ATOM 854 C CA . ARG A 1 113 ? -24.978 -11.141 22.309 1.00 85.00 113 ARG A CA 1
ATOM 855 C C . ARG A 1 113 ? -25.984 -9.985 22.387 1.00 85.00 113 ARG A C 1
ATOM 857 O O . ARG A 1 113 ? -26.734 -9.772 21.440 1.00 85.00 113 ARG A O 1
ATOM 864 N N . GLY A 1 114 ? -25.973 -9.230 23.488 1.00 86.81 114 GLY A N 1
ATOM 865 C CA . GLY A 1 114 ? -26.805 -8.037 23.640 1.00 86.81 114 GLY A CA 1
ATOM 866 C C . GLY A 1 114 ? -26.455 -6.965 22.611 1.00 86.81 114 GLY A C 1
ATOM 867 O O . GLY A 1 114 ? -27.359 -6.363 22.035 1.00 86.81 114 GLY A O 1
ATOM 868 N N . ASP A 1 115 ? -25.165 -6.756 22.345 1.00 88.81 115 ASP A N 1
ATOM 869 C CA . ASP A 1 115 ? -24.696 -5.771 21.361 1.00 88.81 115 ASP A CA 1
ATOM 870 C C . ASP A 1 115 ? -25.093 -6.175 19.940 1.00 88.81 115 ASP A C 1
ATOM 872 O O . ASP A 1 115 ? -25.523 -5.338 19.153 1.00 88.81 115 ASP A O 1
ATOM 876 N N . GLY A 1 116 ? -25.055 -7.476 19.631 1.00 89.56 116 GLY A N 1
ATOM 877 C CA . GLY A 1 116 ? -25.568 -8.003 18.364 1.00 89.56 116 GLY A CA 1
ATOM 878 C C . GLY A 1 116 ? -27.055 -7.693 18.144 1.00 89.56 116 GLY A C 1
ATOM 879 O O . GLY A 1 116 ? -27.443 -7.273 17.054 1.00 89.56 116 GLY A O 1
ATOM 880 N N . ASN A 1 117 ? -27.881 -7.829 19.185 1.00 91.88 117 ASN A N 1
ATOM 881 C CA . ASN A 1 117 ? -29.307 -7.494 19.113 1.00 91.88 117 ASN A CA 1
ATOM 882 C C . ASN A 1 117 ? -29.532 -5.983 18.943 1.00 91.88 117 ASN A C 1
ATOM 884 O O . ASN A 1 117 ? -30.356 -5.572 18.128 1.00 91.88 117 ASN A O 1
ATOM 888 N N . ALA A 1 118 ? -28.772 -5.152 19.660 1.00 91.62 118 ALA A N 1
ATOM 889 C CA . ALA A 1 118 ? -28.839 -3.699 19.521 1.00 91.62 118 ALA A CA 1
ATOM 890 C C . ALA A 1 118 ? -28.415 -3.231 18.115 1.00 91.62 118 ALA A C 1
ATOM 892 O O . ALA A 1 118 ? -29.081 -2.383 17.521 1.00 91.62 118 ALA A O 1
ATOM 893 N N . ILE A 1 119 ? -27.373 -3.838 17.533 1.00 93.19 119 ILE A N 1
ATOM 894 C CA . ILE A 1 119 ? -26.972 -3.585 16.140 1.00 93.19 119 ILE A CA 1
ATOM 895 C C . ILE A 1 119 ? -28.118 -3.921 15.183 1.00 93.19 119 ILE A C 1
ATOM 897 O O . ILE A 1 119 ? -28.410 -3.120 14.302 1.00 93.19 119 ILE A O 1
ATOM 901 N N . MET A 1 120 ? -28.808 -5.052 15.359 1.00 92.75 120 MET A N 1
ATOM 902 C CA . MET A 1 120 ? -29.937 -5.430 14.494 1.00 92.75 120 MET A CA 1
ATOM 903 C C . MET A 1 120 ? -31.097 -4.427 14.540 1.00 92.75 120 MET A C 1
ATOM 905 O O . MET A 1 120 ? -31.713 -4.164 13.506 1.00 92.75 120 MET A O 1
ATOM 909 N N . VAL A 1 121 ? -31.370 -3.832 15.705 1.00 92.94 121 VAL A N 1
ATOM 910 C CA . VAL A 1 121 ? -32.351 -2.742 15.835 1.00 92.94 121 VAL A CA 1
ATOM 911 C C . VAL A 1 121 ? -31.905 -1.523 15.020 1.00 92.94 121 VAL A C 1
ATOM 913 O O . VAL A 1 121 ? -32.672 -1.026 14.202 1.00 92.94 121 VAL A O 1
ATOM 916 N N . LEU A 1 122 ? -30.649 -1.088 15.135 1.00 91.88 122 LEU A N 1
ATOM 917 C CA . LEU A 1 122 ? -30.140 0.048 14.349 1.00 91.88 122 LEU A CA 1
ATOM 918 C C . LEU A 1 122 ? -30.048 -0.241 12.841 1.00 91.88 122 LEU A C 1
ATOM 920 O O . LEU A 1 122 ? -30.262 0.650 12.019 1.00 91.88 122 LEU A O 1
ATOM 924 N N . VAL A 1 123 ? -29.769 -1.485 12.447 1.00 92.31 123 VAL A N 1
ATOM 925 C CA . VAL A 1 123 ? -29.823 -1.912 11.040 1.00 92.31 123 VAL A CA 1
ATOM 926 C C . VAL A 1 123 ? -31.236 -1.746 10.494 1.00 92.31 123 VAL A C 1
ATOM 928 O O . VAL A 1 123 ? -31.416 -1.178 9.419 1.00 92.31 123 VAL A O 1
ATOM 931 N N . ALA A 1 124 ? -32.246 -2.200 11.237 1.00 90.81 124 ALA A N 1
ATOM 932 C CA . ALA A 1 124 ? -33.637 -2.072 10.824 1.00 90.81 124 ALA A CA 1
ATOM 933 C C . ALA A 1 124 ? -34.068 -0.601 10.688 1.00 90.81 124 ALA A C 1
ATOM 935 O O . ALA A 1 124 ? -34.792 -0.265 9.749 1.00 90.81 124 ALA A O 1
ATOM 936 N N . GLU A 1 125 ? -33.580 0.288 11.558 1.00 92.69 125 GLU A N 1
ATOM 937 C CA . GLU A 1 125 ? -33.786 1.735 11.431 1.00 92.69 125 GLU A CA 1
ATOM 938 C C . GLU A 1 125 ? -33.165 2.282 10.139 1.00 92.69 125 GLU A C 1
ATOM 940 O O . GLU A 1 125 ? -33.856 2.934 9.357 1.00 92.69 125 GLU A O 1
ATOM 945 N N . ARG A 1 126 ? -31.898 1.949 9.851 1.00 90.88 126 ARG A N 1
ATOM 946 C CA . ARG A 1 126 ? -31.213 2.361 8.609 1.00 90.88 126 ARG A CA 1
ATOM 947 C C . ARG A 1 126 ? -31.887 1.833 7.344 1.00 90.88 126 ARG A C 1
ATOM 949 O O . ARG A 1 126 ? -31.804 2.463 6.294 1.00 90.88 126 ARG A O 1
ATOM 956 N N . MET A 1 127 ? -32.572 0.696 7.440 1.00 86.00 127 MET A N 1
ATOM 957 C CA . MET A 1 127 ? -33.372 0.122 6.357 1.00 86.00 127 MET A CA 1
ATOM 958 C C . MET A 1 127 ? -34.784 0.721 6.248 1.00 86.00 127 MET A C 1
ATOM 960 O O . MET A 1 127 ? -35.552 0.304 5.382 1.00 86.00 127 MET A O 1
ATOM 964 N N . GLY A 1 128 ? -35.146 1.678 7.109 1.00 88.00 128 GLY A N 1
ATOM 965 C CA . GLY A 1 128 ? -36.456 2.331 7.106 1.00 88.00 128 GLY A CA 1
ATOM 966 C C . GLY A 1 128 ? -37.592 1.460 7.652 1.00 88.00 128 GLY A C 1
ATOM 967 O O . GLY A 1 128 ? -38.752 1.690 7.320 1.00 88.00 128 GLY A O 1
ATOM 968 N N . LEU A 1 129 ? -37.285 0.445 8.470 1.00 86.00 129 LEU A N 1
ATOM 969 C CA . LEU A 1 129 ? -38.277 -0.485 9.031 1.00 86.00 129 LEU A CA 1
ATOM 970 C C . LEU A 1 129 ? -38.914 -0.005 10.346 1.00 86.00 129 LEU A C 1
ATOM 972 O O . LEU A 1 129 ? -39.751 -0.722 10.896 1.00 86.00 129 LEU A O 1
ATOM 976 N N . ASN A 1 130 ? -38.549 1.194 10.816 1.00 89.81 130 ASN A N 1
ATOM 977 C CA . ASN A 1 130 ? -39.083 1.861 12.012 1.00 89.81 130 ASN A CA 1
ATOM 978 C C . ASN A 1 130 ? -39.174 0.939 13.247 1.00 89.81 130 ASN A C 1
ATOM 980 O O . ASN A 1 130 ? -40.277 0.686 13.742 1.00 89.81 130 ASN A O 1
ATOM 984 N N . PRO A 1 131 ? -38.043 0.398 13.728 1.00 91.94 131 PRO A N 1
ATOM 985 C CA . PRO A 1 131 ? -38.029 -0.465 14.900 1.00 91.94 131 PRO A CA 1
ATOM 986 C C . PRO A 1 131 ? -38.299 0.328 16.185 1.00 91.94 131 PRO A C 1
ATOM 988 O O . PRO A 1 131 ? -38.018 1.526 16.278 1.00 91.94 131 PRO A O 1
ATOM 991 N N . ALA A 1 132 ? -38.819 -0.350 17.204 1.00 90.31 132 ALA A N 1
ATOM 992 C CA . ALA A 1 132 ? -38.909 0.210 18.549 1.00 90.31 132 ALA A CA 1
ATOM 993 C C . ALA A 1 132 ? -37.533 0.206 19.250 1.00 90.31 132 ALA A C 1
ATOM 995 O O . ALA A 1 132 ? -36.624 -0.522 18.862 1.00 90.31 132 ALA A O 1
ATOM 996 N N . LEU A 1 133 ? -37.386 0.987 20.328 1.00 91.62 133 LEU A N 1
ATOM 997 C CA . LEU A 1 133 ? -36.226 0.930 21.241 1.00 91.62 133 LEU A CA 1
ATOM 998 C C . LEU A 1 133 ? -34.865 1.311 20.622 1.00 91.62 133 LEU A C 1
ATOM 1000 O O . LEU A 1 133 ? -33.818 0.927 21.143 1.00 91.62 133 LEU A O 1
ATOM 1004 N N . VAL A 1 134 ? -34.861 2.098 19.541 1.00 91.50 134 VAL A N 1
ATOM 1005 C CA . VAL A 1 134 ? -33.636 2.633 18.914 1.00 91.50 134 VAL A CA 1
ATOM 1006 C C . VAL A 1 134 ? -32.761 3.371 19.929 1.00 91.50 134 VAL A C 1
ATOM 1008 O O . VAL A 1 134 ? -31.563 3.116 20.022 1.00 91.50 134 VAL A O 1
ATOM 1011 N N . ALA A 1 135 ? -33.354 4.263 20.726 1.00 89.56 135 ALA A N 1
ATOM 1012 C CA . ALA A 1 135 ? -32.615 5.070 21.692 1.00 89.56 135 ALA A CA 1
ATOM 1013 C C . ALA A 1 135 ? -31.938 4.205 22.770 1.00 89.56 135 ALA A C 1
ATOM 1015 O O . ALA A 1 135 ? -30.811 4.477 23.182 1.00 89.56 135 ALA A O 1
ATOM 1016 N N . GLU A 1 136 ? -32.614 3.149 23.220 1.00 91.31 136 GLU A N 1
ATOM 1017 C CA . GLU A 1 136 ? -32.095 2.187 24.190 1.00 91.31 136 GLU A CA 1
ATOM 1018 C C . GLU A 1 136 ? -30.989 1.313 23.585 1.00 91.31 136 GLU A C 1
ATOM 1020 O O . GLU A 1 136 ? -29.981 1.075 24.251 1.00 91.31 136 GLU A O 1
ATOM 1025 N N . ALA A 1 137 ? -31.142 0.882 22.328 1.00 89.56 137 ALA A N 1
ATOM 1026 C CA . ALA A 1 137 ? -30.129 0.127 21.595 1.00 89.56 137 ALA A CA 1
ATOM 1027 C C . ALA A 1 137 ? -28.844 0.948 21.390 1.00 89.56 137 ALA A C 1
ATOM 1029 O O . ALA A 1 137 ? -27.753 0.461 21.687 1.00 89.56 137 ALA A O 1
ATOM 1030 N N . THR A 1 138 ? -28.963 2.215 20.980 1.00 90.75 138 THR A N 1
ATOM 1031 C CA . THR A 1 138 ? -27.829 3.150 20.869 1.00 90.75 138 THR A CA 1
ATOM 1032 C C . THR A 1 138 ? -27.121 3.324 22.206 1.00 90.75 138 THR A C 1
ATOM 1034 O O . THR A 1 138 ? -25.904 3.158 22.291 1.00 90.75 138 THR A O 1
ATOM 1037 N N . ARG A 1 139 ? -27.886 3.569 23.278 1.00 88.31 139 ARG A N 1
ATOM 1038 C CA . ARG A 1 139 ? -27.347 3.733 24.635 1.00 88.31 139 ARG A CA 1
ATOM 1039 C C . ARG A 1 139 ? -26.557 2.505 25.087 1.00 88.31 139 ARG A C 1
ATOM 1041 O O . ARG A 1 139 ? -25.533 2.655 25.747 1.00 88.31 139 ARG A O 1
ATOM 1048 N N . GLN A 1 140 ? -27.010 1.303 24.725 1.00 89.81 140 GLN A N 1
ATOM 1049 C CA . GLN A 1 140 ? -26.290 0.066 25.020 1.00 89.81 140 GLN A CA 1
ATOM 1050 C C . GLN A 1 140 ? -24.935 0.008 24.301 1.00 89.81 140 GLN A C 1
ATOM 1052 O O . GLN A 1 140 ? -23.919 -0.273 24.932 1.00 89.81 140 GLN A O 1
ATOM 1057 N N . LEU A 1 141 ? -24.906 0.320 23.001 1.00 87.50 141 LEU A N 1
ATOM 1058 C CA . LEU A 1 141 ? -23.693 0.256 22.174 1.00 87.50 141 LEU A CA 1
ATOM 1059 C C . LEU A 1 141 ? -22.649 1.311 22.567 1.00 87.50 141 LEU A C 1
ATOM 1061 O O . LEU A 1 141 ? -21.444 1.067 22.483 1.00 87.50 141 LEU A O 1
ATOM 1065 N N . GLU A 1 142 ? -23.094 2.456 23.083 1.00 86.44 142 GLU A N 1
ATOM 1066 C CA . GLU A 1 142 ? -22.220 3.487 23.654 1.00 86.44 142 GLU A CA 1
ATOM 1067 C C . GLU A 1 142 ? -21.565 3.044 24.980 1.00 86.44 142 GLU A C 1
ATOM 1069 O O . GLU A 1 142 ? -20.569 3.627 25.416 1.00 86.44 142 GLU A O 1
ATOM 1074 N N . GLY A 1 143 ? -22.030 1.942 25.579 1.00 82.00 143 GLY A N 1
ATOM 1075 C CA . GLY A 1 143 ? -21.557 1.414 26.862 1.00 82.00 143 GLY A CA 1
ATOM 1076 C C . GLY A 1 143 ? -22.379 1.891 28.061 1.00 82.00 143 GLY A C 1
ATOM 1077 O O . GLY A 1 143 ? -21.926 1.775 29.199 1.00 82.00 143 GLY A O 1
ATOM 1078 N N . GLY A 1 144 ? -23.572 2.441 27.824 1.00 82.56 144 GLY A N 1
ATOM 1079 C CA . GLY A 1 144 ? -24.518 2.788 28.875 1.00 82.56 144 GLY A CA 1
ATOM 1080 C C . GLY A 1 144 ? -25.121 1.546 29.532 1.00 82.56 144 GLY A C 1
ATOM 1081 O O . GLY A 1 144 ? -25.363 0.521 28.893 1.00 82.56 144 GLY A O 1
ATOM 1082 N N . THR A 1 145 ? -25.402 1.635 30.829 1.00 82.56 145 THR A N 1
ATOM 1083 C CA . THR A 1 145 ? -26.081 0.575 31.576 1.00 82.56 145 THR A CA 1
ATOM 1084 C C . THR A 1 145 ? -27.543 0.474 31.150 1.00 82.56 145 THR A C 1
ATOM 1086 O O . THR A 1 145 ? -28.336 1.398 31.335 1.00 82.56 145 THR A O 1
ATOM 1089 N N . VAL A 1 146 ? -27.916 -0.678 30.595 1.00 86.00 146 VAL A N 1
ATOM 1090 C CA . VAL A 1 146 ? -29.294 -0.999 30.209 1.00 86.00 146 VAL A CA 1
ATOM 1091 C C . VAL A 1 146 ? -29.875 -1.995 31.205 1.00 86.00 146 VAL A C 1
ATOM 1093 O O . VAL A 1 146 ? -29.235 -2.981 31.570 1.00 86.00 146 VAL A O 1
ATOM 1096 N N . HIS A 1 147 ? -31.096 -1.735 31.673 1.00 89.62 147 HIS A N 1
ATOM 1097 C CA . HIS A 1 147 ? -31.781 -2.629 32.602 1.00 89.62 147 HIS A CA 1
ATOM 1098 C C . HIS A 1 147 ? -32.072 -3.987 31.927 1.00 89.62 147 HIS A C 1
ATOM 1100 O O . HIS A 1 147 ? -32.475 -3.994 30.762 1.00 89.62 147 HIS A O 1
ATOM 1106 N N . PRO A 1 148 ? -31.970 -5.136 32.627 1.00 88.38 148 PRO A N 1
ATOM 1107 C CA . PRO A 1 148 ? -32.197 -6.456 32.026 1.00 88.38 148 PRO A CA 1
ATOM 1108 C C . PRO A 1 148 ? -33.533 -6.603 31.278 1.00 88.38 148 PRO A C 1
ATOM 1110 O O . PRO A 1 148 ? -33.576 -7.192 30.202 1.00 88.38 148 PRO A O 1
ATOM 1113 N N . MET A 1 149 ? -34.618 -6.011 31.795 1.00 89.56 149 MET A N 1
ATOM 1114 C CA . MET A 1 149 ? -35.923 -6.004 31.105 1.00 89.56 149 MET A CA 1
ATOM 1115 C C . MET A 1 149 ? -35.894 -5.235 29.776 1.00 89.56 149 MET A C 1
ATOM 1117 O O . MET A 1 149 ? -36.544 -5.641 28.817 1.00 89.56 149 MET A O 1
ATOM 1121 N N . THR A 1 150 ? -35.131 -4.143 29.706 1.00 88.81 150 THR A N 1
ATOM 1122 C CA . THR A 1 150 ? -34.944 -3.371 28.473 1.00 88.81 150 THR A CA 1
ATOM 1123 C C . THR A 1 150 ? -34.078 -4.147 27.484 1.00 88.81 150 THR A C 1
ATOM 1125 O O . THR A 1 150 ? -34.414 -4.198 26.307 1.00 88.81 150 THR A O 1
ATOM 1128 N N . GLY A 1 151 ? -33.035 -4.838 27.958 1.00 89.19 151 GLY A N 1
ATOM 1129 C CA . GLY A 1 151 ? -32.230 -5.740 27.127 1.00 89.19 151 GLY A CA 1
ATOM 1130 C C . GLY A 1 151 ? -33.058 -6.874 26.507 1.00 89.19 151 GLY A C 1
ATOM 1131 O O . GLY A 1 151 ? -32.955 -7.137 25.311 1.00 89.19 151 GLY A O 1
ATOM 1132 N N . ALA A 1 152 ? -33.955 -7.489 27.283 1.00 90.81 152 ALA A N 1
ATOM 1133 C CA . ALA A 1 152 ? -34.883 -8.501 26.772 1.00 90.81 152 ALA A CA 1
ATOM 1134 C C . ALA A 1 152 ? -35.877 -7.927 25.742 1.00 90.81 152 ALA A C 1
ATOM 1136 O O . ALA A 1 152 ? -36.234 -8.600 24.773 1.00 90.81 152 ALA A O 1
ATOM 1137 N N . ALA A 1 153 ? -36.313 -6.676 25.921 1.00 91.19 153 ALA A N 1
ATOM 1138 C CA . ALA A 1 153 ? -37.171 -5.996 24.956 1.00 91.19 153 ALA A CA 1
ATOM 1139 C C . ALA A 1 153 ? -36.432 -5.703 23.634 1.00 91.19 153 ALA A C 1
ATOM 1141 O O . ALA A 1 153 ? -37.003 -5.927 22.567 1.00 91.19 153 ALA A O 1
ATOM 1142 N N . ILE A 1 154 ? -35.155 -5.301 23.699 1.00 92.06 154 ILE A N 1
ATOM 1143 C CA . ILE A 1 154 ? -34.278 -5.141 22.525 1.00 92.06 154 ILE A CA 1
ATOM 1144 C C . ILE A 1 154 ? -34.106 -6.478 21.795 1.00 92.06 154 ILE A C 1
ATOM 1146 O O . ILE A 1 154 ? -34.216 -6.523 20.574 1.00 92.06 154 ILE A O 1
ATOM 1150 N N . GLU A 1 155 ? -33.884 -7.583 22.514 1.00 93.62 155 GLU A N 1
ATOM 1151 C CA . GLU A 1 155 ? -33.777 -8.915 21.900 1.00 93.62 155 GLU A CA 1
ATOM 1152 C C . GLU A 1 155 ? -35.063 -9.318 21.166 1.00 93.62 155 GLU A C 1
ATOM 1154 O O . GLU A 1 155 ? -35.008 -9.816 20.039 1.00 93.62 155 GLU A O 1
ATOM 1159 N N . LYS A 1 156 ? -36.229 -9.059 21.767 1.00 93.38 156 LYS A N 1
ATOM 1160 C CA . LYS A 1 156 ? -37.523 -9.344 21.138 1.00 93.38 156 LYS A CA 1
ATOM 1161 C C . LYS A 1 156 ? -37.738 -8.515 19.870 1.00 93.38 156 LYS A C 1
ATOM 1163 O O . LYS A 1 156 ? -38.222 -9.049 18.873 1.00 93.38 156 LYS A O 1
ATOM 1168 N N . GLU A 1 157 ? -37.368 -7.237 19.899 1.00 93.38 157 GLU A N 1
ATOM 1169 C CA . GLU A 1 157 ? -37.469 -6.358 18.733 1.00 93.38 157 GLU A CA 1
ATOM 1170 C C . GLU A 1 157 ? -36.496 -6.779 17.624 1.00 93.38 157 GLU A C 1
ATOM 1172 O O . GLU A 1 157 ? -36.887 -6.891 16.463 1.00 93.38 157 GLU A O 1
ATOM 1177 N N . ALA A 1 158 ? -35.252 -7.116 17.976 1.00 92.25 158 ALA A N 1
ATOM 1178 C CA . ALA A 1 158 ? -34.259 -7.630 17.037 1.00 92.25 158 ALA A CA 1
ATOM 1179 C C . ALA A 1 158 ? -34.740 -8.914 16.340 1.00 92.25 158 ALA A C 1
ATOM 1181 O O . ALA A 1 158 ? -34.615 -9.040 15.120 1.00 92.25 158 ALA A O 1
ATOM 1182 N N . ALA A 1 159 ? -35.349 -9.842 17.088 1.00 92.00 159 ALA A N 1
ATOM 1183 C CA . ALA A 1 159 ? -35.945 -11.052 16.526 1.00 92.00 159 ALA A CA 1
ATOM 1184 C C . ALA A 1 159 ? -37.097 -10.729 15.558 1.00 92.00 159 ALA A C 1
ATOM 1186 O O . ALA A 1 159 ? -37.148 -11.275 14.455 1.00 92.00 159 ALA A O 1
ATOM 1187 N N . ALA A 1 160 ? -37.977 -9.789 15.923 1.00 91.12 160 ALA A N 1
ATOM 1188 C CA . ALA A 1 160 ? -39.067 -9.346 15.056 1.00 91.12 160 ALA A CA 1
ATOM 1189 C C . ALA A 1 160 ? -38.556 -8.709 13.750 1.00 91.12 160 ALA A C 1
ATOM 1191 O O . ALA A 1 160 ? -39.125 -8.951 12.683 1.00 91.12 160 ALA A O 1
ATOM 1192 N N . MET A 1 161 ? -37.475 -7.924 13.806 1.00 89.94 161 MET A N 1
ATOM 1193 C CA . MET A 1 161 ? -36.854 -7.340 12.611 1.00 89.94 161 MET A CA 1
ATOM 1194 C C . MET A 1 161 ? -36.167 -8.396 11.747 1.00 89.94 161 MET A C 1
ATOM 1196 O O . MET A 1 161 ? -36.321 -8.384 10.525 1.00 89.94 161 MET A O 1
ATOM 1200 N N . ASN A 1 162 ? -35.472 -9.352 12.363 1.00 89.94 162 ASN A N 1
ATOM 1201 C CA . ASN A 1 162 ? -34.848 -10.459 11.646 1.00 89.94 162 ASN A CA 1
ATOM 1202 C C . ASN A 1 162 ? -35.886 -11.287 10.868 1.00 89.94 162 ASN A C 1
ATOM 1204 O O . ASN A 1 162 ? -35.683 -11.607 9.696 1.00 89.94 162 ASN A O 1
ATOM 1208 N N . ASP A 1 163 ? -37.046 -11.549 11.468 1.00 89.69 163 ASP A N 1
ATOM 1209 C CA . ASP A 1 163 ? -38.141 -12.271 10.815 1.00 89.69 163 ASP A CA 1
ATOM 1210 C C . ASP A 1 163 ? -38.735 -11.522 9.614 1.00 89.69 163 ASP A C 1
ATOM 1212 O O . ASP A 1 163 ? -39.171 -12.152 8.649 1.00 89.69 163 ASP A O 1
ATOM 1216 N N . ARG A 1 164 ? -38.701 -10.184 9.625 1.00 85.31 164 ARG A N 1
ATOM 1217 C CA . ARG A 1 164 ? -39.104 -9.348 8.480 1.00 85.31 164 ARG A CA 1
ATOM 1218 C C . ARG A 1 164 ? -38.055 -9.313 7.367 1.00 85.31 164 ARG A C 1
ATOM 1220 O O . ARG A 1 164 ? -38.409 -9.111 6.207 1.00 85.31 164 ARG A O 1
ATOM 1227 N N . LEU A 1 165 ? -36.778 -9.480 7.708 1.00 84.12 165 LEU A N 1
ATOM 1228 C CA . LEU A 1 165 ? -35.655 -9.400 6.769 1.00 84.12 165 LEU A CA 1
ATOM 1229 C C . LEU A 1 165 ? -35.331 -10.743 6.107 1.00 84.12 165 LEU A C 1
ATOM 1231 O O . LEU A 1 165 ? -34.922 -10.759 4.947 1.00 84.12 165 LEU A O 1
ATOM 1235 N N . ARG A 1 166 ? -35.564 -11.869 6.796 1.00 85.69 166 ARG A N 1
ATOM 1236 C CA . ARG A 1 166 ? -35.152 -13.212 6.342 1.00 85.69 166 ARG A CA 1
ATOM 1237 C C . ARG A 1 166 ? -35.807 -13.699 5.043 1.00 85.69 166 ARG A C 1
ATOM 1239 O O . ARG A 1 166 ? -35.392 -14.715 4.498 1.00 85.69 166 ARG A O 1
ATOM 1246 N N . VAL A 1 167 ? -36.855 -13.024 4.575 1.00 80.81 167 VAL A N 1
ATOM 1247 C CA . VAL A 1 167 ? -37.658 -13.446 3.415 1.00 80.81 167 VAL A CA 1
ATOM 1248 C C . VAL A 1 167 ? -37.046 -13.066 2.062 1.00 80.81 167 VAL A C 1
ATOM 1250 O O . VAL A 1 167 ? -37.479 -13.598 1.045 1.00 80.81 167 VAL A O 1
ATOM 1253 N N . ASP A 1 168 ? -36.051 -12.173 2.025 1.00 81.88 168 ASP A N 1
ATOM 1254 C CA . ASP A 1 168 ? -35.430 -11.694 0.783 1.00 81.88 168 ASP A CA 1
ATOM 1255 C C . ASP A 1 168 ? -33.901 -11.642 0.905 1.00 81.88 168 ASP A C 1
ATOM 1257 O O . ASP A 1 168 ? -33.342 -10.876 1.693 1.00 81.88 168 ASP A O 1
ATOM 1261 N N . ALA A 1 169 ? -33.212 -12.421 0.068 1.00 81.56 169 ALA A N 1
ATOM 1262 C CA . ALA A 1 169 ? -31.753 -12.482 0.023 1.00 81.56 169 ALA A CA 1
ATOM 1263 C C . ALA A 1 169 ? -31.093 -11.115 -0.238 1.00 81.56 169 ALA A C 1
ATOM 1265 O O . ALA A 1 169 ? -30.024 -10.839 0.309 1.00 81.56 169 ALA A O 1
ATOM 1266 N N . LYS A 1 170 ? -31.729 -10.229 -1.021 1.00 81.69 170 LYS A N 1
ATOM 1267 C CA . LYS A 1 170 ? -31.209 -8.875 -1.269 1.00 81.69 170 LYS A CA 1
ATOM 1268 C C . LYS A 1 170 ? -31.276 -8.013 -0.013 1.00 81.69 170 LYS A C 1
ATOM 1270 O O . LYS A 1 170 ? -30.329 -7.287 0.284 1.00 81.69 170 LYS A O 1
ATOM 1275 N N . ARG A 1 171 ? -32.364 -8.127 0.753 1.00 82.50 171 ARG A N 1
ATOM 1276 C CA . ARG A 1 171 ? -32.523 -7.418 2.030 1.00 82.50 171 ARG A CA 1
ATOM 1277 C C . ARG A 1 171 ? -31.557 -7.932 3.085 1.00 82.50 171 ARG A C 1
ATOM 1279 O O . ARG A 1 171 ? -31.007 -7.122 3.817 1.00 82.50 171 ARG A O 1
ATOM 1286 N N . ILE A 1 172 ? -31.297 -9.240 3.125 1.00 82.75 172 ILE A N 1
ATOM 1287 C CA . ILE A 1 172 ? -30.283 -9.827 4.014 1.00 82.75 172 ILE A CA 1
ATOM 1288 C C . ILE A 1 172 ? -28.894 -9.267 3.686 1.00 82.75 172 ILE A C 1
ATOM 1290 O O . ILE A 1 172 ? -28.172 -8.846 4.587 1.00 82.75 172 ILE A O 1
ATOM 1294 N N . ALA A 1 173 ? -28.524 -9.211 2.403 1.00 76.25 173 ALA A N 1
ATOM 1295 C CA . ALA A 1 173 ? -27.239 -8.650 1.987 1.00 76.25 173 ALA A CA 1
ATOM 1296 C C . ALA A 1 173 ? -27.102 -7.169 2.381 1.00 76.25 173 ALA A C 1
ATOM 1298 O O . ALA A 1 173 ? -26.076 -6.766 2.927 1.00 76.25 173 ALA A O 1
ATOM 1299 N N . GLN A 1 174 ? -28.156 -6.378 2.170 1.00 84.31 174 GLN A N 1
ATOM 1300 C CA . GLN A 1 174 ? -28.193 -4.973 2.574 1.00 84.31 174 GLN A CA 1
ATOM 1301 C C . GLN A 1 174 ? -28.116 -4.802 4.103 1.00 84.31 174 GLN A C 1
ATOM 1303 O O . GLN A 1 174 ? -27.371 -3.954 4.589 1.00 84.31 174 GLN A O 1
ATOM 1308 N N . ALA A 1 175 ? -28.841 -5.625 4.865 1.00 84.50 175 ALA A N 1
ATOM 1309 C CA . ALA A 1 175 ? -28.813 -5.620 6.325 1.00 84.50 175 ALA A CA 1
ATOM 1310 C C . ALA A 1 175 ? -27.412 -5.936 6.870 1.00 84.50 175 ALA A C 1
ATOM 1312 O O . ALA A 1 175 ? -26.934 -5.259 7.779 1.00 84.50 175 ALA A O 1
ATOM 1313 N N . ASN A 1 176 ? -26.726 -6.917 6.275 1.00 84.44 176 ASN A N 1
ATOM 1314 C CA . ASN A 1 176 ? -25.359 -7.276 6.648 1.00 84.44 176 ASN A CA 1
ATOM 1315 C C . ASN A 1 176 ? -24.373 -6.128 6.395 1.00 84.44 176 ASN A C 1
ATOM 1317 O O . ASN A 1 176 ? -23.543 -5.854 7.257 1.00 84.44 176 ASN A O 1
ATOM 1321 N N . ALA A 1 177 ? -24.502 -5.416 5.269 1.00 78.19 177 ALA A N 1
ATOM 1322 C CA . ALA A 1 177 ? -23.656 -4.259 4.973 1.00 78.19 177 ALA A CA 1
ATOM 1323 C C . ALA A 1 177 ? -23.814 -3.154 6.033 1.00 78.19 177 ALA A C 1
ATOM 1325 O O . ALA A 1 177 ? -22.826 -2.678 6.591 1.00 78.19 177 ALA A O 1
ATOM 1326 N N . TYR A 1 178 ? -25.055 -2.810 6.398 1.00 86.62 178 TYR A N 1
ATOM 1327 C CA . TYR A 1 178 ? -25.298 -1.843 7.472 1.00 86.62 178 TYR A CA 1
ATOM 1328 C C . TYR A 1 178 ? -24.816 -2.335 8.841 1.00 86.62 178 TYR A C 1
ATOM 1330 O O . TYR A 1 178 ? -24.353 -1.528 9.648 1.00 86.62 178 TYR A O 1
ATOM 1338 N N . ALA A 1 179 ? -24.917 -3.638 9.116 1.00 86.31 179 ALA A N 1
ATOM 1339 C CA . ALA A 1 179 ? -24.422 -4.219 10.359 1.00 86.31 179 ALA A CA 1
ATOM 1340 C C . ALA A 1 179 ? -22.900 -4.073 10.472 1.00 86.31 179 ALA A C 1
ATOM 1342 O O . ALA A 1 179 ? -22.395 -3.767 11.550 1.00 86.31 179 ALA A O 1
ATOM 1343 N N . ASP A 1 180 ? -22.169 -4.265 9.375 1.00 81.69 180 ASP A N 1
ATOM 1344 C CA . ASP A 1 180 ? -20.716 -4.109 9.353 1.00 81.69 180 ASP A CA 1
ATOM 1345 C C . ASP A 1 180 ? -20.300 -2.641 9.530 1.00 81.69 180 ASP A C 1
ATOM 1347 O O . ASP A 1 180 ? -19.410 -2.360 10.337 1.00 81.69 180 ASP A O 1
ATOM 1351 N N . ASP A 1 181 ? -21.016 -1.696 8.911 1.00 78.62 181 ASP A N 1
ATOM 1352 C CA . ASP A 1 181 ? -20.826 -0.257 9.151 1.00 78.62 181 ASP A CA 1
ATOM 1353 C C . ASP A 1 181 ? -21.021 0.126 10.623 1.00 78.62 181 ASP A C 1
ATOM 1355 O O . ASP A 1 181 ? -20.263 0.920 11.184 1.00 78.62 181 ASP A O 1
ATOM 1359 N N . LEU A 1 182 ? -22.036 -0.445 11.270 1.00 84.19 182 LEU A N 1
ATOM 1360 C CA . LEU A 1 182 ? -22.327 -0.192 12.679 1.00 84.19 182 LEU A CA 1
ATOM 1361 C C . LEU A 1 182 ? -21.282 -0.826 13.605 1.00 84.19 182 LEU A C 1
ATOM 1363 O O . LEU A 1 182 ? -20.862 -0.189 14.570 1.00 84.19 182 LEU A O 1
ATOM 1367 N N . LYS A 1 183 ? -20.793 -2.035 13.303 1.00 85.19 183 LYS A N 1
ATOM 1368 C CA . LYS A 1 183 ? -19.687 -2.647 14.063 1.00 85.19 183 LYS A CA 1
ATOM 1369 C C . LYS A 1 183 ? -18.420 -1.797 14.000 1.00 85.19 183 LYS A C 1
ATOM 1371 O O . LYS A 1 183 ? -17.714 -1.711 15.004 1.00 85.19 183 LYS A O 1
ATOM 1376 N N . MET A 1 184 ? -18.147 -1.163 12.857 1.00 79.88 184 MET A N 1
ATOM 1377 C CA . MET A 1 184 ? -17.045 -0.206 12.725 1.00 79.88 184 MET A CA 1
ATOM 1378 C C . MET A 1 184 ? -17.290 1.054 13.561 1.00 79.88 184 MET A C 1
ATOM 1380 O O . MET A 1 184 ? -16.407 1.472 14.305 1.00 79.88 184 MET A O 1
ATOM 1384 N N . LEU A 1 185 ? -18.496 1.629 13.485 1.00 80.62 185 LEU A N 1
ATOM 1385 C CA . LEU A 1 185 ? -18.856 2.850 14.214 1.00 80.62 185 LEU A CA 1
ATOM 1386 C C . LEU A 1 185 ? -18.702 2.704 15.735 1.00 80.62 185 LEU A C 1
ATOM 1388 O O . LEU A 1 185 ? -18.250 3.634 16.397 1.00 80.62 185 LEU A O 1
ATOM 1392 N N . TYR A 1 186 ? -19.059 1.540 16.281 1.00 81.69 186 TYR A N 1
ATOM 1393 C CA . TYR A 1 186 ? -19.008 1.266 17.721 1.00 81.69 186 TYR A CA 1
ATOM 1394 C C . TYR A 1 186 ? -17.746 0.509 18.167 1.00 81.69 186 TYR A C 1
ATOM 1396 O O . TYR A 1 186 ? -17.706 -0.047 19.266 1.00 81.69 186 TYR A O 1
ATOM 1404 N N . SER A 1 187 ? -16.698 0.496 17.338 1.00 80.38 187 SER A N 1
ATOM 1405 C CA . SER A 1 187 ? -15.394 -0.097 17.668 1.00 80.38 187 SER A CA 1
ATOM 1406 C C . SER A 1 187 ? -15.446 -1.594 18.019 1.00 80.38 187 SER A C 1
ATOM 1408 O O . SER A 1 187 ? -14.621 -2.080 18.793 1.00 80.38 187 SER A O 1
ATOM 1410 N N . PHE A 1 188 ? -16.402 -2.340 17.457 1.00 78.12 188 PHE A N 1
ATOM 1411 C CA . PHE A 1 188 ? -16.465 -3.808 17.535 1.00 78.12 188 PHE A CA 1
ATOM 1412 C C . PHE A 1 188 ? -15.699 -4.487 16.395 1.00 78.12 188 PHE A C 1
ATOM 1414 O O . PHE A 1 188 ? -15.350 -5.664 16.490 1.00 78.12 188 PHE A O 1
ATOM 1421 N N . ALA A 1 189 ? -15.441 -3.760 15.310 1.00 65.38 189 ALA A N 1
ATOM 1422 C CA . ALA A 1 189 ? -14.643 -4.222 14.189 1.00 65.38 189 ALA A CA 1
ATOM 1423 C C . ALA A 1 189 ? -13.712 -3.108 13.710 1.00 65.38 189 ALA A C 1
ATOM 1425 O O . ALA A 1 189 ? -14.108 -1.949 13.612 1.00 65.38 189 ALA A O 1
ATOM 1426 N N . GLU A 1 190 ? -12.478 -3.467 13.370 1.00 53.31 190 GLU A N 1
ATOM 1427 C CA . GLU A 1 190 ? -11.642 -2.610 12.537 1.00 53.31 190 GLU A CA 1
ATOM 1428 C C . GLU A 1 190 ? -12.270 -2.503 11.149 1.00 53.31 190 GLU A C 1
ATOM 1430 O O . GLU A 1 190 ? -12.956 -3.426 10.692 1.00 53.31 190 GLU A O 1
ATOM 1435 N N . ARG A 1 191 ? -11.999 -1.391 10.457 1.00 43.62 191 ARG A N 1
ATOM 1436 C CA . ARG A 1 191 ? -12.293 -1.264 9.032 1.00 43.62 191 ARG A CA 1
ATOM 1437 C C . ARG A 1 191 ? -11.530 -2.356 8.292 1.00 43.62 191 ARG A C 1
ATOM 1439 O O . ARG A 1 191 ? -10.388 -2.166 7.886 1.00 43.62 191 ARG A O 1
ATOM 1446 N N . LYS A 1 192 ? -12.171 -3.509 8.101 1.00 43.09 192 LYS A N 1
ATOM 1447 C CA . LYS A 1 192 ? -11.738 -4.495 7.123 1.00 43.09 192 LYS A CA 1
ATOM 1448 C C . LYS A 1 192 ? -11.967 -3.852 5.765 1.00 43.09 192 LYS A C 1
ATOM 1450 O O . LYS A 1 192 ? -13.053 -3.945 5.199 1.00 43.09 192 LYS A O 1
ATOM 1455 N N . LEU A 1 193 ? -10.935 -3.173 5.261 1.00 39.03 193 LEU A N 1
ATOM 1456 C CA . LEU A 1 193 ? -10.780 -2.971 3.825 1.00 39.03 193 LEU A CA 1
ATOM 1457 C C . LEU A 1 193 ? -11.060 -4.328 3.168 1.00 39.03 193 LEU A C 1
ATOM 1459 O O . LEU A 1 193 ? -10.592 -5.340 3.708 1.00 39.03 193 LEU A O 1
ATOM 1463 N N . PRO A 1 194 ? -11.896 -4.372 2.114 1.00 32.00 194 PRO A N 1
ATOM 1464 C CA . PRO A 1 194 ? -12.433 -5.614 1.581 1.00 32.00 194 PRO A CA 1
ATOM 1465 C C . PRO A 1 194 ? -11.300 -6.620 1.459 1.00 32.00 194 PRO A C 1
ATOM 1467 O O . PRO A 1 194 ? -10.297 -6.360 0.792 1.00 32.00 194 PRO A O 1
ATOM 1470 N N . SER A 1 195 ? -11.423 -7.737 2.183 1.00 34.28 195 SER A N 1
ATOM 1471 C CA . SER A 1 195 ? -10.452 -8.812 2.092 1.00 34.28 195 SER A CA 1
ATOM 1472 C C . SER A 1 195 ? -10.479 -9.273 0.645 1.00 34.28 195 SER A C 1
ATOM 1474 O O . SER A 1 195 ? -11.417 -9.954 0.229 1.00 34.28 195 SER A O 1
ATOM 1476 N N . ASN A 1 196 ? -9.480 -8.844 -0.119 1.00 40.72 196 ASN A N 1
ATOM 1477 C CA . ASN A 1 196 ? -9.252 -9.239 -1.493 1.00 40.72 196 ASN A CA 1
ATOM 1478 C C . ASN A 1 196 ? -8.943 -10.746 -1.508 1.00 40.72 196 ASN A C 1
ATOM 1480 O O . ASN A 1 196 ? -7.805 -11.172 -1.666 1.00 40.72 196 ASN A O 1
ATOM 1484 N N . LYS A 1 197 ? -9.982 -11.577 -1.419 1.00 39.91 197 LYS A N 1
ATOM 1485 C CA . LYS A 1 197 ? -10.127 -12.645 -2.402 1.00 39.91 197 LYS A CA 1
ATOM 1486 C C . LYS A 1 197 ? -10.655 -11.981 -3.673 1.00 39.91 197 LYS A C 1
ATOM 1488 O O . LYS A 1 197 ? -11.789 -12.202 -4.072 1.00 39.91 197 LYS A O 1
ATOM 1493 N N . ALA A 1 198 ? -9.846 -11.094 -4.255 1.00 52.34 198 ALA A N 1
ATOM 1494 C CA . ALA A 1 198 ? -9.968 -10.824 -5.674 1.00 52.34 198 ALA A CA 1
ATOM 1495 C C . ALA A 1 198 ? -9.781 -12.176 -6.357 1.00 52.34 198 ALA A C 1
ATOM 1497 O O . ALA A 1 198 ? -8.916 -12.944 -5.930 1.00 52.34 198 ALA A O 1
ATOM 1498 N N . ASP A 1 199 ? -10.568 -12.480 -7.380 1.00 64.69 199 ASP A N 1
ATOM 1499 C CA . ASP A 1 199 ? -10.236 -13.577 -8.277 1.00 64.69 199 ASP A CA 1
ATOM 1500 C C . ASP A 1 199 ? -8.785 -13.358 -8.721 1.00 64.69 199 ASP A C 1
ATOM 1502 O O . ASP A 1 199 ? -8.472 -12.346 -9.351 1.00 64.69 199 ASP A O 1
ATOM 1506 N N . THR A 1 200 ? -7.861 -14.209 -8.280 1.00 69.19 200 THR A N 1
ATOM 1507 C CA . THR A 1 200 ? -6.442 -14.106 -8.625 1.00 69.19 200 THR A CA 1
ATOM 1508 C C . THR A 1 200 ? -6.101 -15.176 -9.642 1.00 69.19 200 THR A C 1
ATOM 1510 O O . THR A 1 200 ? -6.496 -16.330 -9.489 1.00 69.19 200 THR A O 1
ATOM 1513 N N . VAL A 1 201 ? -5.315 -14.817 -10.649 1.00 81.19 201 VAL A N 1
ATOM 1514 C CA . VAL A 1 201 ? -4.737 -15.761 -11.604 1.00 81.19 201 VAL A CA 1
ATOM 1515 C C . VAL A 1 201 ? -3.302 -16.040 -11.189 1.00 81.19 201 VAL A C 1
ATOM 1517 O O . VAL A 1 201 ? -2.532 -15.115 -10.926 1.00 81.19 201 VAL A O 1
ATOM 1520 N N . ARG A 1 202 ? -2.930 -17.319 -11.144 1.00 82.75 202 ARG A N 1
ATOM 1521 C CA . ARG A 1 202 ? -1.545 -17.728 -10.920 1.00 82.75 202 ARG A CA 1
ATOM 1522 C C . ARG A 1 202 ? -0.750 -17.529 -12.207 1.00 82.75 202 ARG A C 1
ATOM 1524 O O . ARG A 1 202 ? -1.073 -18.142 -13.221 1.00 82.75 202 ARG A O 1
ATOM 1531 N N . VAL A 1 203 ? 0.275 -16.683 -12.166 1.00 84.25 203 VAL A N 1
ATOM 1532 C CA . VAL A 1 203 ? 1.099 -16.325 -13.334 1.00 84.25 203 VAL A CA 1
ATOM 1533 C C . VAL A 1 203 ? 2.568 -16.625 -13.046 1.00 84.25 203 VAL A C 1
ATOM 1535 O O . VAL A 1 203 ? 3.025 -16.482 -11.908 1.00 84.25 203 VAL A O 1
ATOM 1538 N N . ASN A 1 204 ? 3.318 -17.045 -14.068 1.00 84.25 204 ASN A N 1
ATOM 1539 C CA . ASN A 1 204 ? 4.760 -17.241 -13.958 1.00 84.25 204 ASN A CA 1
ATOM 1540 C C . ASN A 1 204 ? 5.474 -15.887 -13.796 1.00 84.25 204 ASN A C 1
ATOM 1542 O O . ASN A 1 204 ? 5.198 -14.933 -14.525 1.00 84.25 204 ASN A O 1
ATOM 1546 N N . VAL A 1 205 ? 6.429 -15.794 -12.868 1.00 83.31 205 VAL A N 1
ATOM 1547 C CA . VAL A 1 205 ? 7.172 -14.550 -12.598 1.00 83.31 205 VAL A CA 1
ATOM 1548 C C . VAL A 1 205 ? 7.916 -14.044 -13.842 1.00 83.31 205 VAL A C 1
ATOM 1550 O O . VAL A 1 205 ? 7.998 -12.835 -14.062 1.00 83.31 205 VAL A O 1
ATOM 1553 N N . GLN A 1 206 ? 8.397 -14.946 -14.701 1.00 82.12 206 GLN A N 1
ATOM 1554 C CA . GLN A 1 206 ? 9.086 -14.599 -15.949 1.00 82.12 206 GLN A CA 1
ATOM 1555 C C . GLN A 1 206 ? 8.151 -14.047 -17.034 1.00 82.12 206 GLN A C 1
ATOM 1557 O O . GLN A 1 206 ? 8.628 -13.516 -18.034 1.00 82.12 206 GLN A O 1
ATOM 1562 N N . GLU A 1 207 ? 6.835 -14.135 -16.857 1.00 83.75 207 GLU A N 1
ATOM 1563 C CA . GLU A 1 207 ? 5.844 -13.581 -17.787 1.00 83.75 207 GLU A CA 1
ATOM 1564 C C . GLU A 1 207 ? 5.333 -12.205 -17.331 1.00 83.75 207 GLU A C 1
ATOM 1566 O O . GLU A 1 207 ? 4.748 -11.458 -18.117 1.00 83.75 207 GLU A O 1
ATOM 1571 N N . LEU A 1 208 ? 5.607 -11.810 -16.082 1.00 84.69 208 LEU A N 1
ATOM 1572 C CA . LEU A 1 208 ? 5.148 -10.539 -15.522 1.00 84.69 208 LEU A CA 1
ATOM 1573 C C . LEU A 1 208 ? 5.763 -9.345 -16.252 1.00 84.69 208 LEU A C 1
ATOM 1575 O O . LEU A 1 208 ? 6.980 -9.252 -16.409 1.00 84.69 208 LEU A O 1
ATOM 1579 N N . SER A 1 209 ? 4.935 -8.393 -16.661 1.00 86.00 209 SER A N 1
ATOM 1580 C CA . SER A 1 209 ? 5.374 -7.144 -17.287 1.00 86.00 209 SER A CA 1
ATOM 1581 C C . SER A 1 209 ? 4.430 -5.995 -16.931 1.00 86.00 209 SER A C 1
ATOM 1583 O O . SER A 1 209 ? 3.314 -6.219 -16.451 1.00 86.00 209 SER A O 1
ATOM 1585 N N . GLY A 1 210 ? 4.909 -4.762 -17.121 1.00 86.25 210 GLY A N 1
ATOM 1586 C CA . GLY A 1 210 ? 4.149 -3.541 -16.858 1.00 86.25 210 GLY A CA 1
ATOM 1587 C C . GLY A 1 210 ? 3.578 -3.484 -15.440 1.00 86.25 210 GLY A C 1
ATOM 1588 O O . GLY A 1 210 ? 4.226 -3.878 -14.471 1.00 86.25 210 GLY A O 1
ATOM 1589 N N . VAL A 1 211 ? 2.322 -3.053 -15.340 1.00 87.25 211 VAL A N 1
ATOM 1590 C CA . VAL A 1 211 ? 1.611 -2.842 -14.071 1.00 87.25 211 VAL A CA 1
ATOM 1591 C C . VAL A 1 211 ? 1.529 -4.116 -13.218 1.00 87.25 211 VAL A C 1
ATOM 1593 O O . VAL A 1 211 ? 1.618 -4.045 -11.994 1.00 87.25 211 VAL A O 1
ATOM 1596 N N . ARG A 1 212 ? 1.448 -5.306 -13.836 1.00 86.75 212 ARG A N 1
ATOM 1597 C CA . ARG A 1 212 ? 1.435 -6.590 -13.105 1.00 86.75 212 ARG A CA 1
ATOM 1598 C C . ARG A 1 212 ? 2.762 -6.864 -12.402 1.00 86.75 212 ARG A C 1
ATOM 1600 O O . ARG A 1 212 ? 2.774 -7.392 -11.292 1.00 86.75 212 ARG A O 1
ATOM 1607 N N . LEU A 1 213 ? 3.874 -6.515 -13.049 1.00 88.31 213 LEU A N 1
ATOM 1608 C CA . LEU A 1 213 ? 5.202 -6.640 -12.454 1.00 88.31 213 LEU A CA 1
ATOM 1609 C C . LEU A 1 213 ? 5.395 -5.608 -11.343 1.00 88.31 213 LEU A C 1
ATOM 1611 O O . LEU A 1 213 ? 5.851 -5.967 -10.262 1.00 88.31 213 LEU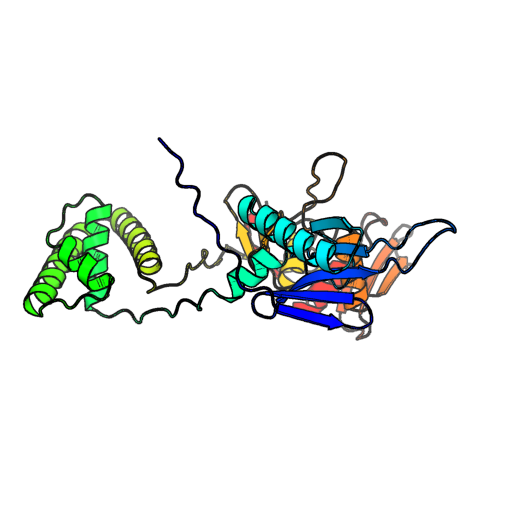 A O 1
ATOM 1615 N N . ASP A 1 214 ? 4.993 -4.360 -11.580 1.00 90.50 214 ASP A N 1
ATOM 1616 C CA . ASP A 1 214 ? 5.070 -3.296 -10.575 1.00 90.50 214 ASP A CA 1
ATOM 1617 C C . ASP A 1 214 ? 4.247 -3.632 -9.327 1.00 90.50 214 ASP A C 1
ATOM 1619 O O . ASP A 1 214 ? 4.711 -3.433 -8.205 1.00 90.50 214 ASP A O 1
ATOM 1623 N N . TRP A 1 215 ? 3.063 -4.223 -9.510 1.00 89.38 215 TRP A N 1
ATOM 1624 C CA . TRP A 1 215 ? 2.239 -4.726 -8.416 1.00 89.38 215 TRP A CA 1
ATOM 1625 C C . TRP A 1 215 ? 2.934 -5.833 -7.624 1.00 89.38 215 TRP A C 1
ATOM 1627 O O . TRP A 1 215 ? 2.944 -5.809 -6.394 1.00 89.38 215 TRP A O 1
ATOM 1637 N N . ALA A 1 216 ? 3.527 -6.808 -8.319 1.00 88.25 216 ALA A N 1
ATOM 1638 C CA . ALA A 1 216 ? 4.229 -7.908 -7.670 1.00 88.25 216 ALA A CA 1
ATOM 1639 C C . ALA A 1 216 ? 5.418 -7.393 -6.841 1.00 88.25 216 ALA A C 1
ATOM 1641 O O . ALA A 1 216 ? 5.631 -7.850 -5.719 1.00 88.25 216 ALA A O 1
ATOM 1642 N N . VAL A 1 217 ? 6.142 -6.391 -7.351 1.00 89.81 217 VAL A N 1
ATOM 1643 C CA . VAL A 1 217 ? 7.212 -5.703 -6.613 1.00 89.81 217 VAL A CA 1
ATOM 1644 C C . VAL A 1 217 ? 6.656 -4.941 -5.409 1.00 89.81 217 VAL A C 1
ATOM 1646 O O . VAL A 1 217 ? 7.212 -5.058 -4.318 1.00 89.81 217 VAL A O 1
ATOM 1649 N N . ALA A 1 218 ? 5.540 -4.224 -5.565 1.00 88.31 218 ALA A N 1
ATOM 1650 C CA . ALA A 1 218 ? 4.876 -3.539 -4.457 1.00 88.31 218 ALA A CA 1
ATOM 1651 C C . ALA A 1 218 ? 4.504 -4.538 -3.347 1.00 88.31 218 ALA A C 1
ATOM 1653 O O . ALA A 1 218 ? 4.789 -4.314 -2.172 1.00 88.31 218 ALA A O 1
ATOM 1654 N N . ARG A 1 219 ? 3.960 -5.702 -3.712 1.00 84.75 219 ARG A N 1
ATOM 1655 C CA . ARG A 1 219 ? 3.642 -6.770 -2.758 1.00 84.75 219 ARG A CA 1
ATOM 1656 C C . ARG A 1 219 ? 4.889 -7.288 -2.029 1.00 84.75 219 ARG A C 1
ATOM 1658 O O . ARG A 1 219 ? 4.823 -7.507 -0.822 1.00 84.75 219 ARG A O 1
ATOM 1665 N N . CYS A 1 220 ? 6.026 -7.441 -2.716 1.00 85.56 220 CYS A N 1
ATOM 1666 C CA . CYS A 1 220 ? 7.306 -7.796 -2.083 1.00 85.56 220 CYS A CA 1
ATOM 1667 C C . CYS A 1 220 ? 7.781 -6.744 -1.066 1.00 85.56 220 CYS A C 1
ATOM 1669 O O . CYS A 1 220 ? 8.340 -7.102 -0.032 1.00 85.56 220 CYS A O 1
ATOM 1671 N N . GLU A 1 221 ? 7.555 -5.460 -1.353 1.00 83.25 221 GLU A N 1
ATOM 1672 C CA . GLU A 1 221 ? 7.915 -4.330 -0.484 1.00 83.25 221 GLU A CA 1
ATOM 1673 C C . GLU A 1 221 ? 6.898 -4.084 0.652 1.00 83.25 221 GLU A C 1
ATOM 1675 O O . GLU A 1 221 ? 7.064 -3.132 1.421 1.00 83.25 221 GLU A O 1
ATOM 1680 N N . GLY A 1 222 ? 5.861 -4.923 0.777 1.00 81.19 222 GLY A N 1
ATOM 1681 C CA . GLY A 1 222 ? 4.857 -4.852 1.844 1.00 81.19 222 GLY A CA 1
ATOM 1682 C C . GLY A 1 222 ? 3.676 -3.922 1.562 1.00 81.19 222 GLY A C 1
ATOM 1683 O O . GLY A 1 222 ? 2.961 -3.559 2.490 1.00 81.19 222 GLY A O 1
ATOM 1684 N N . TYR A 1 223 ? 3.464 -3.524 0.307 1.00 83.25 223 TYR A N 1
ATOM 1685 C CA . TYR A 1 223 ? 2.281 -2.760 -0.076 1.00 83.25 223 TYR A CA 1
ATOM 1686 C C . TYR A 1 223 ? 1.047 -3.665 -0.170 1.00 83.25 223 TYR A C 1
ATOM 1688 O O . TYR A 1 223 ? 1.125 -4.816 -0.609 1.00 83.25 223 TYR A O 1
ATOM 1696 N N . SER A 1 224 ? -0.110 -3.110 0.181 1.00 76.88 224 SER A N 1
ATOM 1697 C CA . SER A 1 224 ? -1.421 -3.730 -0.009 1.00 76.88 224 SER A CA 1
ATOM 1698 C C . SER A 1 224 ? -2.118 -3.130 -1.224 1.00 76.88 224 SER A C 1
ATOM 1700 O O . SER A 1 224 ? -2.038 -1.929 -1.463 1.00 76.88 224 SER A O 1
ATOM 1702 N N . LEU A 1 225 ? -2.793 -3.962 -2.019 1.00 72.44 225 LEU A N 1
ATOM 1703 C CA . LEU A 1 225 ? -3.593 -3.469 -3.138 1.00 72.44 225 LEU A CA 1
ATOM 1704 C C . LEU A 1 225 ? -4.876 -2.836 -2.607 1.00 72.44 225 LEU A C 1
ATOM 1706 O O . LEU A 1 225 ? -5.698 -3.534 -2.010 1.00 72.44 225 LEU A O 1
ATOM 1710 N N . THR A 1 226 ? -5.066 -1.563 -2.920 1.00 68.44 226 THR A N 1
ATOM 1711 C CA . THR A 1 226 ? -6.287 -0.819 -2.632 1.00 68.44 226 THR A CA 1
ATOM 1712 C C . THR A 1 226 ? -6.869 -0.352 -3.965 1.00 68.44 226 THR A C 1
ATOM 1714 O O . THR A 1 226 ? -6.153 0.018 -4.888 1.00 68.44 226 THR A O 1
ATOM 1717 N N . THR A 1 227 ? -8.181 -0.404 -4.136 1.00 61.28 227 THR A N 1
ATOM 1718 C CA . THR A 1 227 ? -8.815 0.165 -5.330 1.00 61.28 227 THR A CA 1
ATOM 1719 C C . THR A 1 227 ? -9.985 1.020 -4.896 1.00 61.28 227 THR A C 1
ATOM 1721 O O . THR A 1 227 ? -10.729 0.649 -3.990 1.00 61.28 227 THR A O 1
ATOM 1724 N N . ASP A 1 228 ? -10.120 2.181 -5.523 1.00 56.16 228 ASP A N 1
ATOM 1725 C CA . ASP A 1 228 ? -11.292 3.051 -5.425 1.00 56.16 228 ASP A CA 1
ATOM 1726 C C . ASP A 1 228 ? -12.352 2.699 -6.492 1.00 56.16 228 ASP A C 1
ATOM 1728 O O . ASP A 1 228 ? -13.364 3.384 -6.612 1.00 56.16 228 ASP A O 1
ATOM 1732 N N . GLY A 1 229 ? -12.129 1.629 -7.270 1.00 48.66 229 GLY A N 1
ATOM 1733 C CA . GLY A 1 229 ? -12.972 1.217 -8.392 1.00 48.66 229 GLY A CA 1
ATOM 1734 C C . GLY A 1 229 ? -12.688 1.949 -9.711 1.00 48.66 229 GLY A C 1
ATOM 1735 O O . GLY A 1 229 ? -13.293 1.596 -10.720 1.00 48.66 229 GLY A O 1
ATOM 1736 N N . ILE A 1 230 ? -11.775 2.930 -9.730 1.00 52.00 230 ILE A N 1
ATOM 1737 C CA . ILE A 1 230 ? -11.437 3.755 -10.907 1.00 52.00 230 ILE A CA 1
ATOM 1738 C C . ILE A 1 230 ? -9.940 3.645 -11.242 1.00 52.00 230 ILE A C 1
ATOM 1740 O O . ILE A 1 230 ? -9.566 3.562 -12.410 1.00 52.00 230 ILE A O 1
ATOM 1744 N N . SER A 1 231 ? -9.085 3.597 -10.222 1.00 59.38 231 SER A N 1
ATOM 1745 C CA . SER A 1 231 ? -7.633 3.474 -10.307 1.00 59.38 231 SER A CA 1
ATOM 1746 C C . SER A 1 231 ? -7.133 2.274 -9.498 1.00 59.38 231 SER A C 1
ATOM 1748 O O . SER A 1 231 ? -7.715 1.853 -8.491 1.00 59.38 231 SER A O 1
ATOM 1750 N N . GLN A 1 232 ? -6.013 1.702 -9.938 1.00 71.88 232 GLN A N 1
ATOM 1751 C CA . GLN A 1 232 ? -5.285 0.700 -9.165 1.00 71.88 232 GLN A CA 1
ATOM 1752 C C . GLN A 1 232 ? -4.333 1.439 -8.222 1.00 71.88 232 GLN A C 1
ATOM 1754 O O . GLN A 1 232 ? -3.415 2.119 -8.677 1.00 71.88 232 GLN A O 1
ATOM 1759 N N . LEU A 1 233 ? -4.574 1.350 -6.914 1.00 78.62 233 LEU A N 1
ATOM 1760 C CA . LEU A 1 233 ? -3.778 2.017 -5.888 1.00 78.62 233 LEU A CA 1
ATOM 1761 C C . LEU A 1 233 ? -3.019 0.975 -5.062 1.00 78.62 233 LEU A C 1
ATOM 1763 O O . LEU A 1 233 ? -3.461 -0.152 -4.853 1.00 78.62 233 LEU A O 1
ATOM 1767 N N . VAL A 1 234 ? -1.856 1.345 -4.557 1.00 78.38 234 VAL A N 1
ATOM 1768 C CA . VAL A 1 234 ? -1.135 0.562 -3.559 1.00 78.38 234 VAL A CA 1
ATOM 1769 C C . VAL A 1 234 ? -0.993 1.385 -2.293 1.00 78.38 234 VAL A C 1
ATOM 1771 O O . VAL A 1 234 ? -0.666 2.569 -2.340 1.00 78.38 234 VAL A O 1
ATOM 1774 N N . GLU A 1 235 ? -1.272 0.755 -1.161 1.00 78.19 235 GLU A N 1
ATOM 1775 C CA . GLU A 1 235 ? -1.197 1.361 0.157 1.00 78.19 235 GLU A CA 1
ATOM 1776 C C . GLU A 1 235 ? -0.022 0.788 0.936 1.00 78.19 235 GLU A C 1
ATOM 1778 O O . GLU A 1 235 ? 0.159 -0.430 1.009 1.00 78.19 235 GLU A O 1
ATOM 1783 N N . LYS A 1 236 ? 0.762 1.665 1.553 1.00 73.56 236 LYS A N 1
ATOM 1784 C CA . LYS A 1 236 ? 1.763 1.283 2.546 1.00 73.56 236 LYS A CA 1
ATOM 1785 C C . LYS A 1 236 ? 1.824 2.355 3.619 1.00 73.56 236 LYS A C 1
ATOM 1787 O O . LYS A 1 236 ? 1.875 3.538 3.293 1.00 73.56 236 LYS A O 1
ATOM 1792 N N . ASP A 1 237 ? 1.770 1.936 4.880 1.00 74.94 237 ASP A N 1
ATOM 1793 C CA . ASP A 1 237 ? 1.834 2.824 6.046 1.00 74.94 237 ASP A CA 1
ATOM 1794 C C . ASP A 1 237 ? 0.787 3.966 6.002 1.00 74.94 237 ASP A C 1
ATOM 1796 O O . ASP A 1 237 ? 1.054 5.103 6.386 1.00 74.94 237 ASP A O 1
ATOM 1800 N N . GLY A 1 238 ? -0.415 3.677 5.479 1.00 67.38 238 GLY A N 1
ATOM 1801 C CA . GLY A 1 238 ? -1.511 4.645 5.329 1.00 67.38 238 GLY A CA 1
ATOM 1802 C C . GLY A 1 238 ? -1.358 5.640 4.168 1.00 67.38 238 GLY A C 1
ATOM 1803 O O . GLY A 1 238 ? -2.167 6.561 4.044 1.00 67.38 238 GLY A O 1
ATOM 1804 N N . LYS A 1 239 ? -0.337 5.485 3.312 1.00 72.31 239 LYS A N 1
ATOM 1805 C CA . LYS A 1 239 ? -0.107 6.301 2.108 1.00 72.31 239 LYS A CA 1
ATOM 1806 C C . LYS A 1 239 ? -0.606 5.561 0.867 1.00 72.31 239 LYS A C 1
ATOM 1808 O O . LYS A 1 239 ? -0.117 4.474 0.566 1.00 72.31 239 LYS A O 1
ATOM 1813 N N . LEU A 1 240 ? -1.540 6.169 0.132 1.00 77.62 240 LEU A N 1
ATOM 1814 C CA . LEU A 1 240 ? -2.029 5.669 -1.157 1.00 77.62 240 LEU A CA 1
ATOM 1815 C C . LEU A 1 240 ? -1.155 6.194 -2.299 1.00 77.62 240 LEU A C 1
ATOM 1817 O O . LEU A 1 240 ? -0.893 7.393 -2.388 1.00 77.62 240 LEU A O 1
ATOM 1821 N N . ILE A 1 241 ? -0.721 5.298 -3.180 1.00 81.00 241 ILE A N 1
ATOM 1822 C CA . ILE A 1 241 ? 0.083 5.616 -4.362 1.00 81.00 241 ILE A CA 1
ATOM 1823 C C . ILE A 1 241 ? -0.567 4.969 -5.581 1.00 81.00 241 ILE A C 1
ATOM 1825 O O . ILE A 1 241 ? -1.022 3.830 -5.512 1.00 81.00 241 ILE A O 1
ATOM 1829 N N . ILE A 1 242 ? -0.607 5.680 -6.706 1.00 84.31 242 ILE A N 1
ATOM 1830 C CA . ILE A 1 242 ? -1.141 5.129 -7.953 1.00 84.31 242 ILE A CA 1
ATOM 1831 C C . ILE A 1 242 ? -0.168 4.087 -8.497 1.00 84.31 242 ILE A C 1
ATOM 1833 O O . ILE A 1 242 ? 1.030 4.342 -8.578 1.00 84.31 242 ILE A O 1
ATOM 1837 N N . LEU A 1 243 ? -0.665 2.914 -8.869 1.00 83.56 243 LEU A N 1
ATOM 1838 C CA . LEU A 1 243 ? 0.144 1.858 -9.457 1.00 83.56 243 LEU A CA 1
ATOM 1839 C C . LEU A 1 243 ? 0.324 2.091 -10.965 1.00 83.56 243 LEU A C 1
ATOM 1841 O O . LEU A 1 243 ? -0.644 2.319 -11.687 1.00 83.56 243 LEU A O 1
ATOM 1845 N N . GLY A 1 244 ? 1.561 1.971 -11.448 1.00 82.25 244 GLY A N 1
ATOM 1846 C CA . GLY A 1 244 ? 1.911 2.109 -12.860 1.00 82.25 244 GLY A CA 1
ATOM 1847 C C . GLY A 1 244 ? 2.563 3.451 -13.215 1.00 82.25 244 GLY A C 1
ATOM 1848 O O . GLY A 1 244 ? 2.759 4.313 -12.352 1.00 82.25 244 GLY A O 1
ATOM 1849 N N . PRO A 1 245 ? 2.978 3.621 -14.484 1.00 78.19 245 PRO A N 1
ATOM 1850 C CA . PRO A 1 245 ? 3.729 4.787 -14.932 1.00 78.19 245 PRO A CA 1
ATOM 1851 C C . PRO A 1 245 ? 2.801 5.992 -15.129 1.00 78.19 245 PRO A C 1
ATOM 1853 O O . PRO A 1 245 ? 2.365 6.287 -16.239 1.00 78.19 245 PRO A O 1
ATOM 1856 N N . VAL A 1 246 ? 2.475 6.676 -14.032 1.00 75.38 246 VAL A N 1
ATOM 1857 C CA . VAL A 1 246 ? 1.676 7.908 -14.044 1.00 75.38 246 VAL A CA 1
ATOM 1858 C C . VAL A 1 246 ? 2.589 9.106 -13.837 1.00 75.38 246 VAL A C 1
ATOM 1860 O O . VAL A 1 246 ? 3.419 9.115 -12.924 1.00 75.38 246 VAL A O 1
ATOM 1863 N N . THR A 1 247 ? 2.428 10.122 -14.682 1.00 72.00 247 THR A N 1
ATOM 1864 C CA . THR A 1 247 ? 3.136 11.398 -14.584 1.00 72.00 247 THR A CA 1
ATOM 1865 C C . THR A 1 247 ? 2.151 12.542 -14.370 1.00 72.00 247 THR A C 1
ATOM 1867 O O . THR A 1 247 ? 1.034 12.522 -14.885 1.00 72.00 247 THR A O 1
ATOM 1870 N N . TYR A 1 248 ? 2.559 13.552 -13.603 1.00 55.00 248 TYR A N 1
ATOM 1871 C CA . TYR A 1 248 ? 1.782 14.775 -13.401 1.00 55.00 248 TYR A CA 1
ATOM 1872 C C . TYR A 1 248 ? 2.524 15.966 -14.012 1.00 55.00 248 TYR A C 1
ATOM 1874 O O . TYR A 1 248 ? 3.717 16.152 -13.765 1.00 55.00 248 TYR A O 1
ATOM 1882 N N . GLY A 1 249 ? 1.831 16.794 -14.799 1.00 57.81 249 GLY A N 1
ATOM 1883 C CA . GLY A 1 249 ? 2.427 17.991 -15.400 1.00 57.81 249 GLY A CA 1
ATOM 1884 C C . GLY A 1 249 ? 3.672 17.679 -16.241 1.00 57.81 249 GLY A C 1
ATOM 1885 O O . GLY A 1 249 ? 3.627 16.786 -17.078 1.00 57.81 249 GLY A O 1
ATOM 1886 N N . GLN A 1 250 ? 4.772 18.413 -16.030 1.00 52.97 250 GLN A N 1
ATOM 1887 C CA . GLN A 1 250 ? 6.021 18.393 -16.818 1.00 52.97 250 GLN A CA 1
ATOM 1888 C C . GLN A 1 250 ? 6.836 17.074 -16.775 1.00 52.97 250 GLN A C 1
ATOM 1890 O O . GLN A 1 250 ? 8.060 17.095 -16.714 1.00 52.97 250 GLN A O 1
ATOM 1895 N N . GLY A 1 251 ? 6.180 15.912 -16.808 1.00 60.47 251 GLY A N 1
ATOM 1896 C CA . GLY A 1 251 ? 6.822 14.599 -16.880 1.00 60.47 251 GLY A CA 1
ATOM 1897 C C . GLY A 1 251 ? 7.288 14.036 -15.536 1.00 60.47 251 GLY A C 1
ATOM 1898 O O . GLY A 1 251 ? 8.026 13.057 -15.532 1.00 60.47 251 GLY A O 1
ATOM 1899 N N . ILE A 1 252 ? 6.863 14.614 -14.406 1.00 64.38 252 ILE A N 1
ATOM 1900 C CA . ILE A 1 252 ? 7.262 14.148 -13.070 1.00 64.38 252 ILE A CA 1
ATOM 1901 C C . ILE A 1 252 ? 6.525 12.838 -12.750 1.00 64.38 252 ILE A C 1
ATOM 1903 O O . ILE A 1 252 ? 5.290 12.853 -12.715 1.00 64.38 252 ILE A O 1
ATOM 1907 N N . PRO A 1 253 ? 7.233 11.721 -12.492 1.00 66.06 253 PRO A N 1
ATOM 1908 C CA . PRO A 1 253 ? 6.613 10.467 -12.075 1.00 66.06 253 PRO A CA 1
ATOM 1909 C C . PRO A 1 253 ? 5.927 10.617 -10.714 1.00 66.06 253 PRO A C 1
ATOM 1911 O O . PRO A 1 253 ? 6.568 10.963 -9.724 1.00 66.06 253 PRO A O 1
ATOM 1914 N N . CYS A 1 254 ? 4.628 10.338 -10.649 1.00 73.56 254 CYS A N 1
ATOM 1915 C CA . CYS A 1 254 ? 3.856 10.300 -9.403 1.00 73.56 254 CYS A CA 1
ATOM 1916 C C . CYS A 1 254 ? 3.277 8.908 -9.098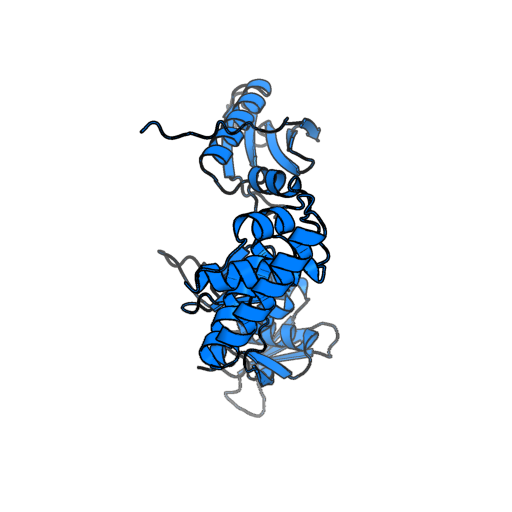 1.00 73.56 254 CYS A C 1
ATOM 1918 O O . CYS A 1 254 ? 2.791 8.677 -7.991 1.00 73.56 254 CYS A O 1
ATOM 1920 N N . GLY A 1 255 ? 3.354 7.978 -10.054 1.00 83.75 255 GLY A N 1
ATOM 1921 C CA . GLY A 1 255 ? 2.971 6.581 -9.870 1.00 83.75 255 GLY A CA 1
ATOM 1922 C C . GLY A 1 255 ? 4.122 5.677 -9.417 1.00 83.75 255 GLY A C 1
ATOM 1923 O O . GLY A 1 255 ? 5.303 5.979 -9.609 1.00 83.75 255 GLY A O 1
ATOM 1924 N N . TYR A 1 256 ? 3.773 4.540 -8.822 1.00 86.88 256 TYR A N 1
ATOM 1925 C CA . TYR A 1 256 ? 4.688 3.464 -8.463 1.00 86.88 256 TYR A CA 1
ATOM 1926 C C . TYR A 1 256 ? 4.870 2.523 -9.657 1.00 86.88 256 TYR A C 1
ATOM 1928 O O . TYR A 1 256 ? 4.003 1.703 -9.964 1.00 86.88 256 TYR A O 1
ATOM 1936 N N . SER A 1 257 ? 6.007 2.653 -10.335 1.00 89.75 257 SER A N 1
ATOM 1937 C CA . SER A 1 257 ? 6.412 1.824 -11.465 1.00 89.75 257 SER A CA 1
ATOM 1938 C C . SER A 1 257 ? 7.920 1.536 -11.431 1.00 89.75 257 SER A C 1
ATOM 1940 O O . SER A 1 257 ? 8.691 2.092 -12.221 1.00 89.75 257 SER A O 1
ATOM 1942 N N . PRO A 1 258 ? 8.383 0.671 -10.508 1.00 89.62 258 PRO A N 1
ATOM 1943 C CA . PRO A 1 258 ? 9.798 0.324 -10.382 1.00 89.62 258 PRO A CA 1
ATOM 1944 C C . PRO A 1 258 ? 10.371 -0.375 -11.621 1.00 89.62 258 PRO A C 1
ATOM 1946 O O . PRO A 1 258 ? 11.587 -0.363 -11.809 1.00 89.62 258 PRO A O 1
ATOM 1949 N N . SER A 1 259 ? 9.530 -0.956 -12.484 1.00 89.94 259 SER A N 1
ATOM 1950 C CA . SER A 1 259 ? 9.969 -1.508 -13.768 1.00 89.94 259 SER A CA 1
ATOM 1951 C C . SER A 1 259 ? 10.245 -0.451 -14.847 1.00 89.94 259 SER A C 1
ATOM 1953 O O . SER A 1 259 ? 10.985 -0.750 -15.784 1.00 89.94 259 SER A O 1
ATOM 1955 N N . ASN A 1 260 ? 9.709 0.771 -14.713 1.00 87.62 260 ASN A N 1
ATOM 1956 C CA . ASN A 1 260 ? 9.887 1.860 -15.685 1.00 87.62 260 ASN A CA 1
ATOM 1957 C C . ASN A 1 260 ? 10.740 3.027 -15.157 1.00 87.62 260 ASN A C 1
ATOM 1959 O O . ASN A 1 260 ? 11.384 3.709 -15.952 1.00 87.62 260 ASN A O 1
ATOM 1963 N N . TYR A 1 261 ? 10.785 3.260 -13.841 1.00 87.81 261 TYR A N 1
ATOM 1964 C CA . TYR A 1 261 ? 11.515 4.386 -13.252 1.00 87.81 261 TYR A CA 1
ATOM 1965 C C . TYR A 1 261 ? 12.735 3.929 -12.452 1.00 87.81 261 TYR A C 1
ATOM 1967 O O . TYR A 1 261 ? 12.622 3.277 -11.412 1.00 87.81 261 TYR A O 1
ATOM 1975 N N . TRP A 1 262 ? 13.923 4.354 -12.890 1.00 87.69 262 TRP A N 1
ATOM 1976 C CA . TRP A 1 262 ? 15.190 4.069 -12.206 1.00 87.69 262 TRP A CA 1
ATOM 1977 C C . TRP A 1 262 ? 15.258 4.623 -10.786 1.00 87.69 262 TRP A C 1
ATOM 1979 O O . TRP A 1 262 ? 15.867 3.999 -9.920 1.00 87.69 262 TRP A O 1
ATOM 1989 N N . GLU A 1 263 ? 14.598 5.749 -10.524 1.00 87.56 263 GLU A N 1
ATOM 1990 C CA . GLU A 1 263 ? 14.508 6.340 -9.185 1.00 87.56 263 GLU A CA 1
ATOM 1991 C C . GLU A 1 263 ? 13.841 5.396 -8.174 1.00 87.56 263 GLU A C 1
ATOM 1993 O O . GLU A 1 263 ? 14.125 5.465 -6.981 1.00 87.56 263 GLU A O 1
ATOM 1998 N N . GLN A 1 264 ? 12.998 4.476 -8.653 1.00 88.50 264 GLN A N 1
ATOM 1999 C CA . GLN A 1 264 ? 12.279 3.501 -7.837 1.00 88.50 264 GLN A CA 1
ATOM 2000 C C . GLN A 1 264 ? 12.942 2.116 -7.907 1.00 88.50 264 GLN A C 1
ATOM 2002 O O . GLN A 1 264 ? 13.220 1.504 -6.876 1.00 88.50 264 GLN A O 1
ATOM 2007 N N . GLY A 1 265 ? 13.263 1.631 -9.110 1.00 87.25 265 GLY A N 1
ATOM 2008 C CA . GLY A 1 265 ? 13.860 0.306 -9.310 1.00 87.25 265 GLY A CA 1
ATOM 2009 C C . GLY A 1 265 ? 15.356 0.214 -8.976 1.00 87.25 265 GLY A C 1
ATOM 2010 O O . GLY A 1 265 ? 15.841 -0.840 -8.555 1.00 87.25 265 GLY A O 1
ATOM 2011 N N . GLY A 1 266 ? 16.103 1.312 -9.106 1.00 89.50 266 GLY A N 1
ATOM 2012 C CA . GLY A 1 266 ? 17.537 1.376 -8.806 1.00 89.50 266 GLY A CA 1
ATOM 2013 C C . GLY A 1 266 ? 17.850 1.128 -7.326 1.00 89.50 266 GLY A C 1
ATOM 2014 O O . GLY A 1 266 ? 18.667 0.250 -7.022 1.00 89.50 266 GLY A O 1
ATOM 2015 N N . PRO A 1 267 ? 17.182 1.825 -6.383 1.00 92.06 267 PRO A N 1
ATOM 2016 C CA . PRO A 1 267 ? 17.329 1.551 -4.955 1.00 92.06 267 PRO A CA 1
ATOM 2017 C C . PRO A 1 267 ? 17.020 0.097 -4.574 1.00 92.06 267 PRO A C 1
ATOM 2019 O O . PRO A 1 267 ? 17.760 -0.479 -3.776 1.00 92.06 267 PRO A O 1
ATOM 2022 N N . ILE A 1 268 ? 15.991 -0.518 -5.171 1.00 89.31 268 ILE A N 1
ATOM 2023 C CA . ILE A 1 268 ? 15.634 -1.931 -4.946 1.00 89.31 268 ILE A CA 1
ATOM 2024 C C . ILE A 1 268 ? 16.764 -2.849 -5.434 1.00 89.31 268 ILE A C 1
ATOM 2026 O O . ILE A 1 268 ? 17.251 -3.692 -4.681 1.00 89.31 268 ILE A O 1
ATOM 2030 N N . THR A 1 269 ? 17.244 -2.627 -6.660 1.00 89.00 269 THR A N 1
ATOM 2031 C CA . THR A 1 269 ? 18.363 -3.372 -7.268 1.00 89.00 269 THR A CA 1
ATOM 2032 C C . THR A 1 269 ? 19.601 -3.340 -6.370 1.00 89.00 269 THR A C 1
ATOM 2034 O O . THR A 1 269 ? 20.195 -4.380 -6.085 1.00 89.00 269 THR A O 1
ATOM 2037 N N . LYS A 1 270 ? 19.951 -2.160 -5.841 1.00 87.88 270 LYS A N 1
ATOM 2038 C CA . LYS A 1 270 ? 21.101 -1.990 -4.945 1.00 87.88 270 LYS A CA 1
ATOM 2039 C C . LYS A 1 270 ? 20.877 -2.642 -3.578 1.00 87.88 270 LYS A C 1
ATOM 2041 O O . LYS A 1 270 ? 21.769 -3.328 -3.084 1.00 87.88 270 LYS A O 1
ATOM 2046 N N . ARG A 1 271 ? 19.698 -2.452 -2.971 1.00 89.38 271 ARG A N 1
ATOM 2047 C CA . ARG A 1 271 ? 19.345 -3.018 -1.655 1.00 89.38 271 ARG A CA 1
ATOM 2048 C C . ARG A 1 271 ? 19.403 -4.544 -1.666 1.00 89.38 271 ARG A C 1
ATOM 2050 O O . ARG A 1 271 ? 19.878 -5.139 -0.703 1.00 89.38 271 ARG A O 1
ATOM 2057 N N . HIS A 1 272 ? 18.959 -5.159 -2.758 1.00 84.19 272 HIS A N 1
ATOM 2058 C CA . HIS A 1 272 ? 18.895 -6.611 -2.902 1.00 84.19 272 HIS A CA 1
ATOM 2059 C C . HIS A 1 272 ? 20.068 -7.218 -3.682 1.00 84.19 272 HIS A C 1
ATOM 2061 O O . HIS A 1 272 ? 20.011 -8.399 -4.012 1.00 84.19 272 HIS A O 1
ATOM 2067 N N . ARG A 1 273 ? 21.131 -6.439 -3.947 1.00 84.94 273 ARG A N 1
ATOM 2068 C CA . ARG A 1 273 ? 22.355 -6.887 -4.642 1.00 84.94 273 ARG A CA 1
ATOM 2069 C C . ARG A 1 273 ? 22.053 -7.647 -5.938 1.00 84.94 273 ARG A C 1
ATOM 2071 O O . ARG A 1 273 ? 22.538 -8.750 -6.170 1.00 84.94 273 ARG A O 1
ATOM 2078 N N . ILE A 1 274 ? 21.188 -7.061 -6.758 1.00 86.56 274 ILE A N 1
ATOM 2079 C CA . ILE A 1 274 ? 20.804 -7.632 -8.045 1.00 86.56 274 ILE A CA 1
ATOM 2080 C C . ILE A 1 274 ? 21.830 -7.188 -9.082 1.00 86.56 274 ILE A C 1
ATOM 2082 O O . ILE A 1 274 ? 21.962 -5.998 -9.369 1.00 86.56 274 ILE A O 1
ATOM 2086 N N . ASN A 1 275 ? 22.534 -8.153 -9.659 1.00 85.00 275 ASN A N 1
ATOM 2087 C CA . ASN A 1 275 ? 23.440 -7.934 -10.775 1.00 85.00 275 ASN A CA 1
ATOM 2088 C C . ASN A 1 275 ? 22.660 -8.069 -12.080 1.00 85.00 275 ASN A C 1
ATOM 2090 O O . ASN A 1 275 ? 21.906 -9.026 -12.249 1.00 85.00 275 ASN A O 1
ATOM 2094 N N . VAL A 1 276 ? 22.834 -7.111 -12.991 1.00 86.50 276 VAL A N 1
ATOM 2095 C CA . VAL A 1 276 ? 22.201 -7.115 -14.314 1.00 86.50 276 VAL A CA 1
ATOM 2096 C C . VAL A 1 276 ? 23.281 -7.279 -15.377 1.00 86.50 276 VAL A C 1
ATOM 2098 O O . VAL A 1 276 ? 24.218 -6.486 -15.456 1.00 86.50 276 VAL A O 1
ATOM 2101 N N . HIS A 1 277 ? 23.133 -8.306 -16.202 1.00 83.81 277 HIS A N 1
ATOM 2102 C CA . HIS A 1 277 ? 24.042 -8.695 -17.265 1.00 83.81 277 HIS A CA 1
ATOM 2103 C C . HIS A 1 277 ? 23.340 -8.588 -18.617 1.00 83.81 277 HIS A C 1
ATOM 2105 O O . HIS A 1 277 ? 22.225 -9.077 -18.807 1.00 83.81 277 HIS A O 1
ATOM 2111 N N . TYR A 1 278 ? 24.020 -7.969 -19.576 1.00 82.88 278 TYR A N 1
ATOM 2112 C CA . TYR A 1 278 ? 23.603 -7.972 -20.972 1.00 82.88 278 TYR A CA 1
ATOM 2113 C C . TYR A 1 278 ? 24.240 -9.180 -21.644 1.00 82.88 278 TYR A C 1
ATOM 2115 O O . TYR A 1 278 ? 25.456 -9.235 -21.828 1.00 82.88 278 TYR A O 1
ATOM 2123 N N . CYS A 1 279 ? 23.414 -10.163 -21.969 1.00 79.19 279 CYS A N 1
ATOM 2124 C CA . CYS A 1 279 ? 23.851 -11.438 -22.502 1.00 79.19 279 CYS A CA 1
ATOM 2125 C C . CYS A 1 279 ? 23.476 -11.550 -23.980 1.00 79.19 279 CYS A C 1
ATOM 2127 O O . CYS A 1 279 ? 22.481 -10.993 -24.446 1.00 79.19 279 CYS A O 1
ATOM 2129 N N . ARG A 1 280 ? 24.277 -12.308 -24.727 1.00 77.44 280 ARG A N 1
ATOM 2130 C CA . ARG A 1 280 ? 23.977 -12.685 -26.109 1.00 77.44 280 ARG A CA 1
ATOM 2131 C C . ARG A 1 280 ? 23.748 -14.188 -26.156 1.00 77.44 280 ARG A C 1
ATOM 2133 O O . ARG A 1 280 ? 24.600 -14.956 -25.712 1.00 77.44 280 ARG A O 1
ATOM 2140 N N . ASP A 1 281 ? 22.604 -14.605 -26.679 1.00 72.00 281 ASP A N 1
ATOM 2141 C CA . ASP A 1 281 ? 22.335 -16.006 -26.972 1.00 72.00 281 ASP A CA 1
ATOM 2142 C C . ASP A 1 281 ? 23.130 -16.400 -28.221 1.00 72.00 281 ASP A C 1
ATOM 2144 O O . ASP A 1 281 ? 22.872 -15.919 -29.318 1.00 72.00 281 ASP A O 1
ATOM 2148 N N . LEU A 1 282 ? 24.136 -17.261 -28.067 1.00 66.94 282 LEU A N 1
ATOM 2149 C CA . LEU A 1 282 ? 24.990 -17.682 -29.184 1.00 66.94 282 LEU A CA 1
ATOM 2150 C C . LEU A 1 282 ? 24.234 -18.522 -30.231 1.00 66.94 282 LEU A C 1
ATOM 2152 O O . LEU A 1 282 ? 24.765 -18.756 -31.316 1.00 66.94 282 LEU A O 1
ATOM 2156 N N . ARG A 1 283 ? 23.013 -18.979 -29.918 1.00 68.94 283 ARG A N 1
ATOM 2157 C CA . ARG A 1 283 ? 22.152 -19.759 -30.822 1.00 68.94 283 ARG A CA 1
ATOM 2158 C C . ARG A 1 283 ? 21.234 -18.879 -31.674 1.00 68.94 283 ARG A C 1
ATOM 2160 O O . ARG A 1 283 ? 20.675 -19.373 -32.648 1.00 68.94 283 ARG A O 1
ATOM 2167 N N . ASP A 1 284 ? 21.110 -17.594 -31.343 1.00 64.88 284 ASP A N 1
ATOM 2168 C CA . ASP A 1 284 ? 20.293 -16.620 -32.063 1.00 64.88 284 ASP A CA 1
ATOM 2169 C C . ASP A 1 284 ? 21.149 -15.394 -32.424 1.00 64.88 284 ASP A C 1
ATOM 2171 O O . ASP A 1 284 ? 21.610 -14.656 -31.555 1.00 64.88 284 ASP A O 1
ATOM 2175 N N . ARG A 1 285 ? 21.370 -15.152 -33.726 1.00 53.91 285 ARG A N 1
ATOM 2176 C CA . ARG A 1 285 ? 22.220 -14.040 -34.203 1.00 53.91 285 ARG A CA 1
ATOM 2177 C C . ARG A 1 285 ? 21.723 -12.663 -33.748 1.00 53.91 285 ARG A C 1
ATOM 2179 O O . ARG A 1 285 ? 22.542 -11.749 -33.672 1.00 53.91 285 ARG A O 1
ATOM 2186 N N . ASN A 1 286 ? 20.440 -12.537 -33.406 1.00 59.28 286 ASN A N 1
ATOM 2187 C CA . ASN A 1 286 ? 19.826 -11.311 -32.895 1.00 59.28 286 ASN A CA 1
ATOM 2188 C C . ASN A 1 286 ? 19.434 -11.413 -31.406 1.00 59.28 286 ASN A C 1
ATOM 2190 O O . ASN A 1 286 ? 18.837 -10.486 -30.863 1.00 59.28 286 ASN A O 1
ATOM 2194 N N . GLY A 1 287 ? 19.775 -12.515 -30.729 1.00 63.56 287 GLY A N 1
ATOM 2195 C CA . GLY A 1 287 ? 19.273 -12.863 -29.400 1.00 63.56 287 GLY A CA 1
ATOM 2196 C C . GLY A 1 287 ? 19.970 -12.139 -28.252 1.00 63.56 287 GLY A C 1
ATOM 2197 O O . GLY A 1 287 ? 20.560 -12.786 -27.385 1.00 63.56 287 GLY A O 1
ATOM 2198 N N . LEU A 1 288 ? 19.936 -10.805 -28.223 1.00 71.38 288 LEU A N 1
ATOM 2199 C CA . LEU A 1 288 ? 20.291 -10.068 -27.010 1.00 71.38 288 LEU A CA 1
ATOM 2200 C C . LEU A 1 288 ? 19.191 -10.265 -25.962 1.00 71.38 288 LEU A C 1
ATOM 2202 O O . LEU A 1 288 ? 18.009 -10.052 -26.230 1.00 71.38 288 LEU A O 1
ATOM 2206 N N . TYR A 1 289 ? 19.587 -10.660 -24.756 1.00 79.75 289 TYR A N 1
ATOM 2207 C CA . TYR A 1 289 ? 18.689 -10.775 -23.615 1.00 79.75 289 TYR A CA 1
ATOM 2208 C C . TYR A 1 289 ? 19.339 -10.185 -22.371 1.00 79.75 289 TYR A C 1
ATOM 2210 O O . TYR A 1 289 ? 20.562 -10.177 -22.224 1.00 79.75 289 TYR A O 1
ATOM 2218 N N . ILE A 1 290 ? 18.505 -9.691 -21.464 1.00 81.81 290 ILE A N 1
ATOM 2219 C CA . ILE A 1 290 ? 18.971 -9.168 -20.185 1.00 81.81 290 ILE A CA 1
ATOM 2220 C C . ILE A 1 290 ? 18.742 -10.241 -19.130 1.00 81.81 290 ILE A C 1
ATOM 2222 O O . ILE A 1 290 ? 17.639 -10.781 -18.998 1.00 81.81 290 ILE A O 1
ATOM 2226 N N . HIS A 1 291 ? 19.797 -10.554 -18.389 1.00 82.81 291 HIS A N 1
ATOM 2227 C CA . HIS A 1 291 ? 19.771 -11.483 -17.272 1.00 82.81 291 HIS A CA 1
ATOM 2228 C C . HIS A 1 291 ? 20.022 -10.724 -15.980 1.00 82.81 291 HIS A C 1
ATOM 2230 O O . HIS A 1 291 ? 20.982 -9.971 -15.880 1.00 82.81 291 HIS A O 1
ATOM 2236 N N . ALA A 1 292 ? 19.159 -10.917 -14.993 1.00 82.88 292 ALA A N 1
ATOM 2237 C CA . ALA A 1 292 ? 19.365 -10.416 -13.649 1.00 82.88 292 ALA A CA 1
ATOM 2238 C C . ALA A 1 292 ? 19.496 -11.584 -12.673 1.00 82.88 292 ALA A C 1
ATOM 2240 O O . ALA A 1 292 ? 18.752 -12.563 -12.766 1.00 82.88 292 ALA A O 1
ATOM 2241 N N . SER A 1 293 ? 20.423 -11.480 -11.729 1.00 83.38 293 SER A N 1
ATOM 2242 C CA . SER A 1 293 ? 20.649 -12.504 -10.707 1.00 83.38 293 SER A CA 1
ATOM 2243 C C . SER A 1 293 ? 21.117 -11.897 -9.393 1.00 83.38 293 SER A C 1
ATOM 2245 O O . SER A 1 293 ? 21.806 -10.880 -9.384 1.00 83.38 293 SER A O 1
ATOM 2247 N N . MET A 1 294 ? 20.785 -12.555 -8.287 1.00 78.88 294 MET A N 1
ATOM 2248 C CA . MET A 1 294 ? 21.310 -12.227 -6.958 1.00 78.88 294 MET A CA 1
ATOM 2249 C C . MET A 1 294 ? 22.511 -13.110 -6.603 1.00 78.88 294 MET A C 1
ATOM 2251 O O . MET A 1 294 ? 22.626 -14.232 -7.098 1.00 78.88 294 MET A O 1
ATOM 2255 N N . ASP A 1 295 ? 23.365 -12.629 -5.694 1.00 66.44 295 ASP A N 1
ATOM 2256 C CA . ASP A 1 295 ? 24.616 -13.284 -5.266 1.00 66.44 295 ASP A CA 1
ATOM 2257 C C . ASP A 1 295 ? 24.448 -14.757 -4.834 1.00 66.44 295 ASP A C 1
ATOM 2259 O O . ASP A 1 295 ? 25.373 -15.560 -4.958 1.00 66.44 295 ASP A O 1
ATOM 2263 N N . THR A 1 296 ? 23.257 -15.158 -4.381 1.00 58.75 296 THR A N 1
ATOM 2264 C CA . THR A 1 296 ? 22.947 -16.539 -3.977 1.00 58.75 296 THR A CA 1
ATOM 2265 C C . THR A 1 296 ? 22.744 -17.518 -5.144 1.00 58.75 296 THR A C 1
ATOM 2267 O O . THR A 1 296 ? 22.439 -18.682 -4.894 1.00 58.75 296 THR A O 1
ATOM 2270 N N . HIS A 1 297 ? 22.893 -17.083 -6.406 1.00 54.34 297 HIS A N 1
ATOM 2271 C CA . HIS A 1 297 ? 22.804 -17.887 -7.645 1.00 54.34 297 HIS A CA 1
ATOM 2272 C C . HIS A 1 297 ? 21.514 -18.714 -7.831 1.00 54.34 297 HIS A C 1
ATOM 2274 O O . HIS A 1 297 ? 21.396 -19.452 -8.801 1.00 54.34 297 HIS A O 1
ATOM 2280 N N . SER A 1 298 ? 20.534 -18.585 -6.935 1.00 62.56 298 SER A N 1
ATOM 2281 C CA . SER A 1 298 ? 19.326 -19.422 -6.910 1.00 62.56 298 SER A CA 1
ATOM 2282 C C . SER A 1 298 ? 18.108 -18.732 -7.530 1.00 62.56 298 SER A C 1
ATOM 2284 O O . SER A 1 298 ? 17.073 -19.361 -7.722 1.00 62.56 298 SER A O 1
ATOM 2286 N N . PHE A 1 299 ? 18.214 -17.436 -7.839 1.00 69.31 299 PHE A N 1
ATOM 2287 C CA . PHE A 1 299 ? 17.117 -16.634 -8.374 1.00 69.31 299 PHE A CA 1
ATOM 2288 C C . PHE A 1 299 ? 17.577 -15.861 -9.600 1.00 69.31 299 PHE A C 1
ATOM 2290 O O . PHE A 1 299 ? 18.597 -15.164 -9.571 1.00 69.31 299 PHE A O 1
ATOM 2297 N N . HIS A 1 300 ? 16.798 -15.988 -10.670 1.00 69.75 300 HIS A N 1
ATOM 2298 C CA . HIS A 1 300 ? 17.091 -15.389 -11.960 1.00 69.75 300 HIS A CA 1
ATOM 2299 C C . HIS A 1 300 ? 15.866 -14.649 -12.491 1.00 69.75 300 HIS A C 1
ATOM 2301 O O . HIS A 1 300 ? 14.739 -15.128 -12.386 1.00 69.75 300 HIS A O 1
ATOM 2307 N N . GLY A 1 301 ? 16.090 -13.484 -13.086 1.00 64.00 301 GLY A N 1
ATOM 2308 C CA . GLY A 1 301 ? 15.113 -12.766 -13.894 1.00 64.00 301 GLY A CA 1
ATOM 2309 C C . GLY A 1 301 ? 15.617 -12.677 -15.325 1.00 64.00 301 GLY A C 1
ATOM 2310 O O . GLY A 1 301 ? 16.765 -12.297 -15.553 1.00 64.00 301 GLY A O 1
ATOM 2311 N N . TYR A 1 302 ? 14.773 -13.020 -16.290 1.00 74.00 302 TYR A N 1
ATOM 2312 C CA . TYR A 1 302 ? 15.110 -12.931 -1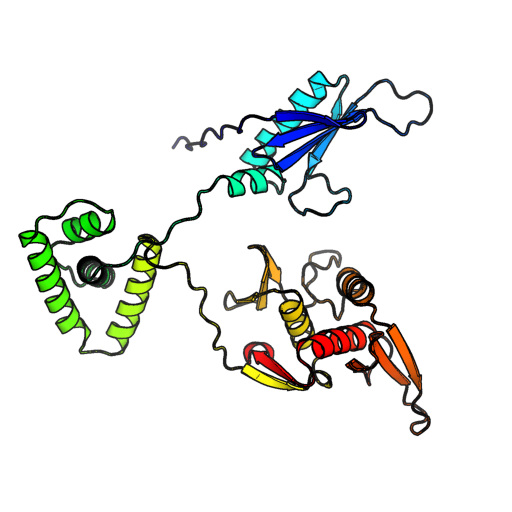7.706 1.00 74.00 302 TYR A CA 1
ATOM 2313 C C . TYR A 1 302 ? 14.191 -11.937 -18.406 1.00 74.00 302 TYR A C 1
ATOM 2315 O O . TYR A 1 302 ? 12.993 -11.869 -18.123 1.00 74.00 302 TYR A O 1
ATOM 2323 N N . TRP A 1 303 ? 14.746 -11.188 -19.353 1.00 65.62 303 TRP A N 1
ATOM 2324 C CA . TRP A 1 303 ? 13.984 -10.364 -20.284 1.00 65.62 303 TRP A CA 1
ATOM 2325 C C . TRP A 1 303 ? 14.490 -10.592 -21.709 1.00 65.62 303 TRP A C 1
ATOM 2327 O O . TRP A 1 303 ? 15.663 -10.358 -22.009 1.00 65.62 303 TRP A O 1
ATOM 2337 N N . ARG A 1 304 ? 13.589 -11.066 -22.577 1.00 60.25 304 ARG A N 1
ATOM 2338 C CA . ARG A 1 304 ? 13.761 -11.126 -24.033 1.00 60.25 304 ARG A CA 1
ATOM 2339 C C . ARG A 1 304 ? 12.753 -10.148 -24.631 1.00 60.25 304 ARG A C 1
ATOM 2341 O O . ARG A 1 304 ? 11.553 -10.383 -24.545 1.00 60.25 304 ARG A O 1
ATOM 2348 N N . GLY A 1 305 ? 13.242 -9.034 -25.154 1.00 57.41 305 GLY A N 1
ATOM 2349 C CA . GLY A 1 305 ? 12.443 -7.910 -25.634 1.00 57.41 305 GLY A CA 1
ATOM 2350 C C . GLY A 1 305 ? 13.358 -6.732 -25.945 1.00 57.41 305 GLY A C 1
ATOM 2351 O O . GLY A 1 305 ? 14.564 -6.933 -26.132 1.00 57.41 305 GLY A O 1
ATOM 2352 N N . ASP A 1 306 ? 12.809 -5.517 -25.952 1.00 58.12 306 ASP A N 1
ATOM 2353 C CA . ASP A 1 306 ? 13.614 -4.310 -26.137 1.00 58.12 306 ASP A CA 1
ATOM 2354 C C . ASP A 1 306 ? 14.781 -4.301 -25.142 1.00 58.12 306 ASP A C 1
ATOM 2356 O O . ASP A 1 306 ? 14.623 -4.542 -23.938 1.00 58.12 306 ASP A O 1
ATOM 2360 N N . HIS A 1 307 ? 15.982 -4.087 -25.675 1.00 55.00 307 HIS A N 1
ATOM 2361 C CA . HIS A 1 307 ? 17.244 -4.156 -24.936 1.00 55.00 307 HIS A CA 1
ATOM 2362 C C . HIS A 1 307 ? 17.408 -2.987 -23.943 1.00 55.00 307 HIS A C 1
ATOM 2364 O O . HIS A 1 307 ? 18.453 -2.853 -23.310 1.00 55.00 307 HIS A O 1
ATOM 2370 N N . ASP A 1 308 ? 16.383 -2.143 -23.811 1.00 64.44 308 ASP A N 1
ATOM 2371 C CA . ASP A 1 308 ? 16.343 -0.912 -23.031 1.00 64.44 308 ASP A CA 1
ATOM 2372 C C . ASP A 1 308 ? 15.660 -1.071 -21.659 1.00 64.44 308 ASP A C 1
ATOM 2374 O O . ASP A 1 308 ? 15.563 -0.092 -20.918 1.00 64.44 308 ASP A O 1
ATOM 2378 N N . LYS A 1 309 ? 15.231 -2.289 -21.271 1.00 78.94 309 LYS A N 1
ATOM 2379 C CA . LYS A 1 309 ? 14.508 -2.530 -19.999 1.00 78.94 309 LYS A CA 1
ATOM 2380 C C . LYS A 1 309 ? 15.248 -3.410 -18.980 1.00 78.94 309 LYS A C 1
ATOM 2382 O O . LYS A 1 309 ? 14.707 -4.429 -18.540 1.00 78.94 309 LYS A O 1
ATOM 2387 N N . PRO A 1 310 ? 16.451 -3.027 -18.512 1.00 85.94 310 PRO A N 1
ATOM 2388 C CA . PRO A 1 310 ? 17.172 -3.783 -17.483 1.00 85.94 310 PRO A CA 1
ATOM 2389 C C . PRO A 1 310 ? 16.416 -3.878 -16.151 1.00 85.94 310 PRO A C 1
ATOM 2391 O O . PRO A 1 310 ? 16.523 -4.883 -15.448 1.00 85.94 310 PRO A O 1
ATOM 2394 N N . LEU A 1 311 ? 15.597 -2.872 -15.829 1.00 89.75 311 LEU A N 1
ATOM 2395 C CA . LEU A 1 311 ? 14.769 -2.865 -14.624 1.00 89.75 311 LEU A CA 1
ATOM 2396 C C . LEU A 1 311 ? 13.724 -3.979 -14.623 1.00 89.75 311 LEU A C 1
ATOM 2398 O O . LEU A 1 311 ? 13.451 -4.543 -13.571 1.00 89.75 311 LEU A O 1
ATOM 2402 N N . VAL A 1 312 ? 13.177 -4.357 -15.780 1.00 89.75 312 VAL A N 1
ATOM 2403 C CA . VAL A 1 312 ? 12.188 -5.439 -15.859 1.00 89.75 312 VAL A CA 1
ATOM 2404 C C . VAL A 1 312 ? 12.819 -6.772 -15.456 1.00 89.75 312 VAL A C 1
ATOM 2406 O O . VAL A 1 312 ? 12.258 -7.493 -14.630 1.00 89.75 312 VAL A O 1
ATOM 2409 N N . ALA A 1 313 ? 14.016 -7.076 -15.967 1.00 86.56 313 ALA A N 1
ATOM 2410 C CA . ALA A 1 313 ? 14.763 -8.264 -15.559 1.00 86.56 313 ALA A CA 1
ATOM 2411 C C . ALA A 1 313 ? 15.099 -8.223 -14.057 1.00 86.56 313 ALA A C 1
ATOM 2413 O O . ALA A 1 313 ? 14.878 -9.209 -13.350 1.00 86.56 313 ALA A O 1
ATOM 2414 N N . ALA A 1 314 ? 15.562 -7.073 -13.552 1.00 89.62 314 ALA A N 1
ATOM 2415 C CA . ALA A 1 314 ? 15.887 -6.895 -12.138 1.00 89.62 314 ALA A CA 1
ATOM 2416 C C . ALA A 1 314 ? 14.666 -7.095 -11.223 1.00 89.62 314 ALA A C 1
ATOM 2418 O O . ALA A 1 314 ? 14.736 -7.849 -10.253 1.00 89.62 314 ALA A O 1
ATOM 2419 N N . MET A 1 315 ? 13.524 -6.490 -11.556 1.00 93.06 315 MET A N 1
ATOM 2420 C CA . MET A 1 315 ? 12.284 -6.626 -10.792 1.00 93.06 315 MET A CA 1
ATOM 2421 C C . MET A 1 315 ? 11.741 -8.060 -10.825 1.00 93.06 315 MET A C 1
ATOM 2423 O O . MET A 1 315 ? 11.298 -8.560 -9.794 1.00 93.06 315 MET A O 1
ATOM 2427 N N . ARG A 1 316 ? 11.839 -8.771 -11.957 1.00 89.12 316 ARG A N 1
ATOM 2428 C CA . ARG A 1 316 ? 11.496 -10.204 -12.028 1.00 89.12 316 ARG A CA 1
ATOM 2429 C C . ARG A 1 316 ? 12.388 -11.046 -11.122 1.00 89.12 316 ARG A C 1
ATOM 2431 O O . ARG A 1 316 ? 11.880 -11.888 -10.389 1.00 89.12 316 ARG A O 1
ATOM 2438 N N . CYS A 1 317 ? 13.697 -10.785 -11.119 1.00 85.44 317 CYS A N 1
ATOM 2439 C CA . CYS A 1 317 ? 14.633 -11.450 -10.211 1.00 85.44 317 CYS A CA 1
ATOM 2440 C C . CYS A 1 317 ? 14.278 -11.177 -8.740 1.00 85.44 317 CYS A C 1
ATOM 2442 O O . CYS A 1 317 ? 14.339 -12.081 -7.906 1.00 85.44 317 CYS A O 1
ATOM 2444 N N . TYR A 1 318 ? 13.871 -9.945 -8.420 1.00 88.19 318 TYR A N 1
ATOM 2445 C CA . TYR A 1 318 ? 13.428 -9.584 -7.078 1.00 88.19 318 TYR A CA 1
ATOM 2446 C C . TYR A 1 318 ? 12.165 -10.338 -6.661 1.00 88.19 318 TYR A C 1
ATOM 2448 O O . TYR A 1 318 ? 12.160 -10.980 -5.610 1.00 88.19 318 TYR A O 1
ATOM 2456 N N . VAL A 1 319 ? 11.125 -10.331 -7.495 1.00 87.44 319 VAL A N 1
ATOM 2457 C CA . VAL A 1 319 ? 9.887 -11.076 -7.235 1.00 87.44 319 VAL A CA 1
ATOM 2458 C C . VAL A 1 319 ? 10.174 -12.573 -7.093 1.00 87.44 319 VAL A C 1
ATOM 2460 O O . VAL A 1 319 ? 9.680 -13.199 -6.155 1.00 87.44 319 VAL A O 1
ATOM 2463 N N . ALA A 1 320 ? 11.041 -13.135 -7.941 1.00 84.12 320 ALA A N 1
ATOM 2464 C CA . ALA A 1 320 ? 11.424 -14.543 -7.874 1.00 84.12 320 ALA A CA 1
ATOM 2465 C C . ALA A 1 320 ? 12.121 -14.908 -6.551 1.00 84.12 320 ALA A C 1
ATOM 2467 O O . ALA A 1 320 ? 11.880 -15.977 -5.999 1.00 84.12 320 ALA A O 1
ATOM 2468 N N . SER A 1 321 ? 12.917 -14.001 -5.976 1.00 82.19 321 SER A N 1
ATOM 2469 C CA . SER A 1 321 ? 13.547 -14.221 -4.662 1.00 82.19 321 SER A CA 1
ATOM 2470 C C . SER A 1 321 ? 12.559 -14.304 -3.491 1.00 82.19 321 SER A C 1
ATOM 2472 O O . SER A 1 321 ? 12.905 -14.824 -2.431 1.00 82.19 321 SER A O 1
ATOM 2474 N N . LYS A 1 322 ? 11.334 -13.789 -3.659 1.00 82.75 322 LYS A N 1
ATOM 2475 C CA . LYS A 1 322 ? 10.288 -13.774 -2.623 1.00 82.75 322 LYS A CA 1
ATOM 2476 C C . LYS A 1 322 ? 9.209 -14.827 -2.856 1.00 82.75 322 LYS A C 1
ATOM 2478 O O . LYS A 1 322 ? 8.723 -15.414 -1.895 1.00 82.75 322 LYS A O 1
ATOM 2483 N N . PHE A 1 323 ? 8.852 -15.063 -4.117 1.00 78.31 323 PHE A N 1
ATOM 2484 C CA . PHE A 1 323 ? 7.722 -15.906 -4.518 1.00 78.31 323 PHE A CA 1
ATOM 2485 C C . PHE A 1 323 ? 8.121 -17.098 -5.407 1.00 78.31 323 PHE A C 1
ATOM 2487 O O . PHE A 1 323 ? 7.245 -17.817 -5.881 1.00 78.31 323 PHE A O 1
ATOM 2494 N N . SER A 1 324 ? 9.422 -17.355 -5.600 1.00 75.94 324 SER A N 1
ATOM 2495 C CA . SER A 1 324 ? 9.943 -18.448 -6.435 1.00 75.94 324 SER A CA 1
ATOM 2496 C C . SER A 1 324 ? 9.534 -18.288 -7.913 1.00 75.94 324 SER A C 1
ATOM 2498 O O . SER A 1 324 ? 9.954 -17.329 -8.555 1.00 75.94 324 SER A O 1
ATOM 2500 N N . GLU A 1 325 ? 8.752 -19.206 -8.485 1.00 76.56 325 GLU A N 1
ATOM 2501 C CA . GLU A 1 325 ? 8.479 -19.273 -9.929 1.00 76.56 325 GLU A CA 1
ATOM 2502 C C . GLU A 1 325 ? 7.128 -18.676 -10.338 1.00 76.56 325 GLU A C 1
ATOM 2504 O O . GLU A 1 325 ? 6.931 -18.318 -11.500 1.00 76.56 325 GLU A O 1
ATOM 2509 N N . SER A 1 326 ? 6.183 -18.542 -9.404 1.00 81.81 326 SER A N 1
ATOM 2510 C CA . SER A 1 326 ? 4.811 -18.126 -9.716 1.00 81.81 326 SER A CA 1
ATOM 2511 C C . SER A 1 326 ? 4.185 -17.303 -8.599 1.00 81.81 326 SER A C 1
ATOM 2513 O O . SER A 1 326 ? 4.392 -17.606 -7.425 1.00 81.81 326 SER A O 1
ATOM 2515 N N . ILE A 1 327 ? 3.360 -16.324 -8.966 1.00 84.06 327 ILE A N 1
ATOM 2516 C CA . ILE A 1 327 ? 2.645 -15.451 -8.032 1.00 84.06 327 ILE A CA 1
ATOM 2517 C C . ILE A 1 327 ? 1.168 -15.342 -8.420 1.00 84.06 327 ILE A C 1
ATOM 2519 O O . ILE A 1 327 ? 0.821 -15.318 -9.602 1.00 84.06 327 ILE A O 1
ATOM 2523 N N . ASP A 1 328 ? 0.297 -15.269 -7.415 1.00 81.81 328 ASP A N 1
ATOM 2524 C CA . ASP A 1 328 ? -1.134 -15.032 -7.609 1.00 81.81 328 ASP A CA 1
ATOM 2525 C C . ASP A 1 328 ? -1.378 -13.530 -7.798 1.00 81.81 328 ASP A C 1
ATOM 2527 O O . ASP A 1 328 ? -1.179 -12.747 -6.864 1.00 81.81 328 ASP A O 1
ATOM 2531 N N . VAL A 1 329 ? -1.776 -13.135 -9.010 1.00 81.88 329 VAL A N 1
ATOM 2532 C CA . VAL A 1 329 ? -2.014 -11.746 -9.429 1.00 81.88 329 VAL A CA 1
ATOM 2533 C C . VAL A 1 329 ? -3.522 -11.478 -9.521 1.00 81.88 329 VAL A C 1
ATOM 2535 O O . VAL A 1 329 ? -4.235 -12.295 -10.101 1.00 81.88 329 VAL A O 1
ATOM 2538 N N . PRO A 1 330 ? -4.043 -10.356 -8.996 1.00 79.31 330 PRO A N 1
ATOM 2539 C CA . PRO A 1 330 ? -5.453 -10.000 -9.130 1.00 79.31 330 PRO A CA 1
ATOM 2540 C C . PRO A 1 330 ? -5.897 -9.897 -10.595 1.00 79.31 330 PRO A C 1
ATOM 2542 O O . PRO A 1 330 ? -5.232 -9.258 -11.411 1.00 79.31 330 PRO A O 1
ATOM 2545 N N . THR A 1 331 ? -7.058 -10.473 -10.917 1.00 76.12 331 THR A N 1
ATOM 2546 C CA . THR A 1 331 ? -7.684 -10.411 -12.254 1.00 76.12 331 THR A CA 1
ATOM 2547 C C . THR A 1 331 ? -7.964 -8.986 -12.720 1.00 76.12 331 THR A C 1
ATOM 2549 O O . THR A 1 331 ? -7.910 -8.713 -13.917 1.00 76.12 331 THR A O 1
ATOM 2552 N N . SER A 1 332 ? -8.177 -8.041 -11.802 1.00 71.75 332 SER A N 1
ATOM 2553 C CA . SER A 1 332 ? -8.321 -6.617 -12.137 1.00 71.75 332 SER A CA 1
ATOM 2554 C C . SER A 1 332 ? -7.085 -6.027 -12.828 1.00 71.75 332 SER A C 1
ATOM 2556 O O . SER A 1 332 ? -7.199 -5.017 -13.516 1.00 71.75 332 SER A O 1
ATOM 2558 N N . LEU A 1 333 ? -5.918 -6.667 -12.686 1.00 72.25 333 LEU A N 1
ATOM 2559 C CA . LEU A 1 333 ? -4.670 -6.303 -13.363 1.00 72.25 333 LEU A CA 1
ATOM 2560 C C . LEU A 1 333 ? -4.469 -7.073 -14.680 1.00 72.25 333 LEU A C 1
ATOM 2562 O O . LEU A 1 333 ? -3.457 -6.877 -15.359 1.00 72.25 333 LEU A O 1
ATOM 2566 N N . THR A 1 334 ? -5.372 -8.010 -15.003 1.00 59.81 334 THR A N 1
ATOM 2567 C CA . THR A 1 334 ? -5.260 -8.889 -16.176 1.00 59.81 334 THR A CA 1
ATOM 2568 C C . THR A 1 334 ? -5.970 -8.397 -17.438 1.00 59.81 334 THR A C 1
ATOM 2570 O O . THR A 1 334 ? -5.737 -8.983 -18.496 1.00 59.81 334 THR A O 1
ATOM 2573 N N . ALA A 1 335 ? -6.761 -7.326 -17.333 1.00 46.62 335 ALA A N 1
ATOM 2574 C CA . ALA A 1 335 ? -7.416 -6.660 -18.459 1.00 46.62 335 ALA A CA 1
ATOM 2575 C C . ALA A 1 335 ? -6.443 -5.813 -19.293 1.00 46.62 335 ALA A C 1
ATOM 2577 O O . ALA A 1 335 ? -5.443 -5.319 -18.720 1.00 46.62 335 ALA A O 1
#

Radius of gyration: 28.34 Å; chains: 1; bounding box: 72×58×67 Å

InterPro domains:
  IPR019701 NinX, bacteriophage P22 [PF10765] (204-322)

pLDDT: mean 75.68, std 14.91, range [31.17, 93.62]

Organism: NCBI:txid488447